Protein AF-A0A7L5Z8V5-F1 (afdb_monomer_lite)

Structure (mmCIF, N/CA/C/O backbone):
data_AF-A0A7L5Z8V5-F1
#
_entry.id   AF-A0A7L5Z8V5-F1
#
loop_
_atom_site.group_PDB
_atom_site.id
_atom_site.type_symbol
_atom_site.label_atom_id
_atom_site.label_alt_id
_atom_site.label_comp_id
_atom_site.label_asym_id
_atom_site.label_entity_id
_atom_site.label_seq_id
_atom_site.pdbx_PDB_ins_code
_atom_site.Cartn_x
_atom_site.Cartn_y
_atom_site.Cartn_z
_atom_site.occupancy
_atom_site.B_iso_or_equiv
_atom_site.auth_seq_id
_atom_site.auth_comp_id
_atom_site.auth_asym_id
_atom_site.auth_atom_id
_atom_site.pdbx_PDB_model_num
ATOM 1 N N . MET A 1 1 ? 8.434 44.657 -24.287 1.00 36.69 1 MET A N 1
ATOM 2 C CA . MET A 1 1 ? 9.370 43.762 -24.992 1.00 36.69 1 MET A CA 1
ATOM 3 C C . MET A 1 1 ? 10.756 44.235 -24.600 1.00 36.69 1 MET A C 1
ATOM 5 O O . MET A 1 1 ? 11.120 45.335 -24.983 1.00 36.69 1 MET A O 1
ATOM 9 N N . VAL A 1 2 ? 11.411 43.529 -23.678 1.00 39.41 2 VAL A N 1
ATOM 10 C CA . VAL A 1 2 ? 12.734 43.902 -23.157 1.00 39.41 2 VAL A CA 1
ATOM 11 C C . VAL A 1 2 ? 13.725 42.978 -23.845 1.00 39.41 2 VAL A C 1
ATOM 13 O O . VAL A 1 2 ? 13.748 41.787 -23.549 1.00 39.41 2 VAL A O 1
ATOM 16 N N . GLU A 1 3 ? 14.465 43.505 -24.814 1.00 48.38 3 GLU A N 1
ATOM 17 C CA . GLU A 1 3 ? 15.632 42.818 -25.361 1.00 48.38 3 GLU A CA 1
ATOM 18 C C . GLU A 1 3 ? 16.759 42.950 -24.335 1.00 48.38 3 GLU A C 1
ATOM 20 O O . GLU A 1 3 ? 17.160 44.050 -23.959 1.00 48.38 3 GLU A O 1
ATOM 25 N N . LEU A 1 4 ? 17.200 41.814 -23.800 1.00 54.66 4 LEU A N 1
ATOM 26 C CA . LEU A 1 4 ? 18.342 41.749 -22.901 1.00 54.66 4 LEU A CA 1
ATOM 27 C C . LEU A 1 4 ? 19.605 41.796 -23.765 1.00 54.66 4 LEU A C 1
ATOM 29 O O . LEU A 1 4 ? 19.998 40.783 -24.341 1.00 54.66 4 LEU A O 1
ATOM 33 N N . GLU A 1 5 ? 20.228 42.969 -23.875 1.00 57.81 5 GLU A N 1
ATOM 34 C CA . GLU A 1 5 ? 21.556 43.094 -24.476 1.00 57.81 5 GLU A CA 1
ATOM 35 C C . GLU A 1 5 ? 22.577 42.405 -23.565 1.00 57.81 5 GLU A C 1
ATOM 37 O O . GLU A 1 5 ? 22.941 42.896 -22.493 1.00 57.81 5 GLU A O 1
ATOM 42 N N . ALA A 1 6 ? 23.015 41.213 -23.966 1.00 63.84 6 ALA A N 1
ATOM 43 C CA . ALA A 1 6 ? 24.080 40.513 -23.274 1.00 63.84 6 ALA A CA 1
ATOM 44 C C . ALA A 1 6 ? 25.412 41.232 -23.543 1.00 63.84 6 ALA A C 1
ATOM 46 O O . ALA A 1 6 ? 25.864 41.316 -24.683 1.00 63.84 6 ALA A O 1
ATOM 47 N N . GLY A 1 7 ? 26.030 41.772 -22.489 1.00 71.56 7 GLY A N 1
ATOM 48 C CA . GLY A 1 7 ? 27.277 42.529 -22.594 1.00 71.56 7 GLY A CA 1
ATOM 49 C C . GLY A 1 7 ? 28.459 41.708 -23.127 1.00 71.56 7 GLY A C 1
ATOM 50 O O . GLY A 1 7 ? 28.471 40.479 -23.082 1.00 71.56 7 GLY A O 1
ATOM 51 N N . GLU A 1 8 ? 29.501 42.400 -23.582 1.00 72.06 8 GLU A N 1
ATOM 52 C CA . GLU A 1 8 ? 30.684 41.830 -24.252 1.00 72.06 8 GLU A CA 1
ATOM 53 C C . GLU A 1 8 ? 31.382 40.707 -23.453 1.00 72.06 8 GLU A C 1
ATOM 55 O O . GLU A 1 8 ? 31.858 39.722 -24.019 1.00 72.06 8 GLU A O 1
ATOM 60 N N . ALA A 1 9 ? 31.356 40.789 -22.118 1.00 71.75 9 ALA A N 1
ATOM 61 C CA . ALA A 1 9 ? 31.878 39.748 -21.232 1.00 71.75 9 ALA A CA 1
ATOM 62 C C . ALA A 1 9 ? 31.099 38.419 -21.327 1.00 71.75 9 ALA A C 1
ATOM 64 O O . ALA A 1 9 ? 31.699 37.345 -21.259 1.00 71.75 9 ALA A O 1
ATOM 65 N N . PHE A 1 10 ? 29.779 38.477 -21.525 1.00 76.50 10 PHE A N 1
ATOM 66 C CA . PHE A 1 10 ? 28.943 37.293 -21.732 1.00 76.50 10 PHE A CA 1
ATOM 67 C C . PHE A 1 10 ? 29.224 36.656 -23.095 1.00 76.50 10 PHE A C 1
ATOM 69 O O . PHE A 1 10 ? 29.394 35.442 -23.180 1.00 76.50 10 PHE A O 1
ATOM 76 N N . ALA A 1 11 ? 29.349 37.472 -24.148 1.00 75.31 11 ALA A N 1
ATOM 77 C CA . ALA A 1 11 ? 29.674 36.993 -25.491 1.00 75.31 11 ALA A CA 1
ATOM 78 C C . ALA A 1 11 ? 31.052 36.309 -25.540 1.00 75.31 11 ALA A C 1
ATOM 80 O O . ALA A 1 11 ? 31.193 35.238 -26.132 1.00 75.31 11 ALA A O 1
ATOM 81 N N . SER A 1 12 ? 32.048 36.876 -24.851 1.00 75.69 12 SER A N 1
ATOM 82 C CA . SER A 1 12 ? 33.384 36.282 -24.712 1.00 75.69 12 SER A CA 1
ATOM 83 C C . SER A 1 12 ? 33.351 34.942 -23.961 1.00 75.69 12 SER A C 1
ATOM 85 O O . SER A 1 12 ? 33.947 33.958 -24.407 1.00 75.69 12 SER A O 1
ATOM 87 N N . GLY A 1 13 ? 32.583 34.860 -22.867 1.00 74.88 13 GLY A N 1
ATOM 88 C CA . GLY A 1 13 ? 32.379 33.612 -22.126 1.00 74.88 13 GLY A CA 1
ATOM 89 C C . GLY A 1 13 ? 31.683 32.527 -22.954 1.00 74.88 13 GLY A C 1
ATOM 90 O O . GLY A 1 13 ? 32.106 31.370 -22.941 1.00 74.88 13 GLY A O 1
ATOM 91 N N . LEU A 1 14 ? 30.662 32.900 -23.730 1.00 77.56 14 LEU A N 1
ATOM 92 C CA . LEU A 1 14 ? 29.953 31.987 -24.628 1.00 77.56 14 LEU A CA 1
ATOM 93 C C . LEU A 1 14 ? 30.873 31.474 -25.748 1.00 77.56 14 LEU A C 1
ATOM 95 O O . LEU A 1 14 ? 30.903 30.276 -26.016 1.00 77.56 14 LEU A O 1
ATOM 99 N N . ALA A 1 15 ? 31.668 32.356 -26.361 1.00 77.19 15 ALA A N 1
ATOM 100 C CA . ALA A 1 15 ? 32.628 31.990 -27.403 1.00 77.19 15 ALA A CA 1
ATOM 101 C C . ALA A 1 15 ? 33.719 31.041 -26.879 1.00 77.19 15 ALA A C 1
ATOM 103 O O . ALA A 1 15 ? 34.104 30.099 -27.572 1.00 77.19 15 ALA A O 1
ATOM 104 N N . PHE A 1 16 ? 34.174 31.236 -25.637 1.00 79.31 16 PHE A N 1
ATOM 105 C CA . PHE A 1 16 ? 35.098 30.315 -24.978 1.00 79.31 16 PHE A CA 1
ATOM 106 C C . PHE A 1 16 ? 34.476 28.927 -24.762 1.00 79.31 16 PHE A C 1
ATOM 108 O O . PHE A 1 16 ? 35.121 27.921 -25.053 1.00 79.31 16 PHE A O 1
ATOM 115 N N . LEU A 1 17 ? 33.224 28.863 -24.293 1.00 74.06 17 LEU A N 1
ATOM 116 C CA . LEU A 1 17 ? 32.513 27.596 -24.085 1.00 74.06 17 LEU A CA 1
ATOM 117 C C . LEU A 1 17 ? 32.262 26.859 -25.404 1.00 74.06 17 LEU A C 1
ATOM 119 O O . LEU A 1 17 ? 32.522 25.662 -25.486 1.00 74.06 17 LEU A O 1
ATOM 123 N N . ILE A 1 18 ? 31.840 27.574 -26.449 1.00 78.31 18 ILE A N 1
ATOM 124 C CA . ILE A 1 18 ? 31.642 27.007 -27.789 1.00 78.31 18 ILE A CA 1
ATOM 125 C C . ILE A 1 18 ? 32.975 26.513 -28.369 1.00 78.31 18 ILE A C 1
ATOM 127 O O . ILE A 1 18 ? 33.026 25.422 -28.924 1.00 78.31 18 ILE A O 1
ATOM 131 N N . GLY A 1 19 ? 34.073 27.254 -28.182 1.00 77.56 19 GLY A N 1
ATOM 132 C CA . GLY A 1 19 ? 35.410 26.841 -28.631 1.00 77.56 19 GLY A CA 1
ATOM 133 C C . GLY A 1 19 ? 36.007 25.652 -27.864 1.00 77.56 19 GLY A C 1
ATOM 134 O O . GLY A 1 19 ? 36.994 25.068 -28.313 1.00 77.56 19 GLY A O 1
ATOM 135 N N . LYS A 1 20 ? 35.437 25.296 -26.707 1.00 76.00 20 LYS A N 1
ATOM 136 C CA . LYS A 1 20 ? 35.811 24.121 -25.901 1.00 76.00 20 LYS A CA 1
ATOM 137 C C . LYS A 1 20 ? 34.846 22.948 -26.062 1.00 76.00 20 LYS A C 1
ATOM 139 O O . LYS A 1 20 ? 35.174 21.850 -25.617 1.00 76.00 20 LYS A O 1
ATOM 144 N N . ALA A 1 21 ? 33.685 23.171 -26.667 1.00 75.38 21 ALA A N 1
ATOM 145 C CA . ALA A 1 21 ? 32.712 22.129 -26.932 1.00 75.38 21 ALA A CA 1
ATOM 146 C C . ALA A 1 21 ? 33.096 21.372 -28.207 1.00 75.38 21 ALA A C 1
ATOM 148 O O . ALA A 1 21 ? 33.371 21.974 -29.244 1.00 75.38 21 ALA A O 1
ATOM 149 N N . THR A 1 22 ? 33.078 20.044 -28.144 1.00 73.81 22 THR A N 1
ATOM 150 C CA . THR A 1 22 ? 33.101 19.214 -29.349 1.00 73.81 22 THR A CA 1
ATOM 151 C C . THR A 1 22 ? 31.666 19.137 -29.868 1.00 73.81 22 THR A C 1
ATOM 153 O O . THR A 1 22 ? 30.817 18.594 -29.156 1.00 73.81 22 THR A O 1
ATOM 156 N N . PRO A 1 23 ? 31.348 19.700 -31.047 1.00 67.00 23 PRO A N 1
ATOM 157 C CA . PRO A 1 23 ? 30.016 19.572 -31.615 1.00 67.00 23 PRO A CA 1
ATOM 158 C C . PRO A 1 23 ? 29.763 18.099 -31.939 1.00 67.00 23 PRO A C 1
ATOM 160 O O . PRO A 1 23 ? 30.573 17.467 -32.612 1.00 67.00 23 PRO A O 1
ATOM 163 N N . VAL A 1 24 ? 28.651 17.573 -31.437 1.00 70.94 24 VAL A N 1
ATOM 164 C CA . VAL A 1 24 ? 28.168 16.222 -31.732 1.00 70.94 24 VAL A CA 1
ATOM 165 C C . VAL A 1 24 ? 26.902 16.352 -32.565 1.00 70.94 24 VAL A C 1
ATOM 167 O O . VAL A 1 24 ? 26.040 17.187 -32.279 1.00 70.94 24 VAL A O 1
ATOM 170 N N . THR A 1 25 ? 26.810 15.557 -33.619 1.00 78.62 25 THR A N 1
ATOM 171 C CA . THR A 1 25 ? 25.618 15.455 -34.464 1.00 78.62 25 THR A CA 1
ATOM 172 C C . THR A 1 25 ? 24.501 14.706 -33.734 1.00 78.62 25 THR A C 1
ATOM 174 O O . THR A 1 25 ? 24.745 13.976 -32.771 1.00 78.62 25 THR A O 1
ATOM 177 N N . ILE A 1 26 ? 23.253 14.890 -34.173 1.00 68.25 26 ILE A N 1
ATOM 178 C CA . ILE A 1 26 ? 22.095 14.183 -33.597 1.00 68.25 26 ILE A CA 1
ATOM 179 C C . ILE A 1 26 ? 22.252 12.672 -33.812 1.00 68.25 26 ILE A C 1
ATOM 181 O O . ILE A 1 26 ? 21.897 11.877 -32.946 1.00 68.25 26 ILE A O 1
ATOM 185 N N . GLU A 1 27 ? 22.840 12.284 -34.939 1.00 72.69 27 GLU A N 1
ATOM 186 C CA . GLU A 1 27 ? 23.155 10.907 -35.293 1.00 72.69 27 GLU A CA 1
ATOM 187 C C . GLU A 1 27 ? 24.232 10.314 -34.369 1.00 72.69 27 GLU A C 1
ATOM 189 O O . GLU A 1 27 ? 24.080 9.189 -33.903 1.00 72.69 27 GLU A O 1
ATOM 194 N N . GLU A 1 28 ? 25.280 11.070 -34.030 1.00 71.25 28 GLU A N 1
ATOM 195 C CA . GLU A 1 28 ? 26.300 10.645 -33.056 1.00 71.25 28 GLU A CA 1
ATOM 196 C C . GLU A 1 28 ? 25.745 10.562 -31.628 1.00 71.25 28 GLU A C 1
ATOM 198 O O . GLU A 1 28 ? 26.123 9.667 -30.876 1.00 71.25 28 GLU A O 1
ATOM 203 N N . LEU A 1 29 ? 24.810 11.443 -31.263 1.00 63.47 29 LEU A N 1
ATOM 204 C CA . LEU A 1 29 ? 24.075 11.380 -29.995 1.00 63.47 29 LEU A CA 1
ATOM 205 C C . LEU A 1 29 ? 23.142 10.165 -29.910 1.00 63.47 29 LEU A C 1
ATOM 207 O O . LEU A 1 29 ? 22.949 9.630 -28.824 1.00 63.47 29 LEU A O 1
ATOM 211 N N . ALA A 1 30 ? 22.574 9.730 -31.036 1.00 63.78 30 ALA A N 1
ATOM 212 C CA . ALA A 1 30 ? 21.720 8.546 -31.104 1.00 63.78 30 ALA A CA 1
ATOM 213 C C . ALA A 1 30 ? 22.514 7.226 -31.080 1.00 63.78 30 ALA A C 1
ATOM 215 O O . ALA A 1 30 ? 21.961 6.191 -30.714 1.00 63.78 30 ALA A O 1
ATOM 216 N N . VAL A 1 31 ? 23.788 7.259 -31.490 1.00 63.44 31 VAL A N 1
ATOM 217 C CA . VAL A 1 31 ? 24.708 6.105 -31.494 1.00 63.44 31 VAL A CA 1
ATOM 218 C C . VAL A 1 31 ? 25.536 6.021 -30.210 1.00 63.44 31 VAL A C 1
ATOM 220 O O . VAL A 1 31 ? 26.038 4.950 -29.875 1.00 63.44 31 VAL A O 1
ATOM 223 N N . ALA A 1 32 ? 25.686 7.126 -29.478 1.00 52.78 32 ALA A N 1
ATOM 224 C CA . ALA A 1 32 ? 26.302 7.107 -28.163 1.00 52.78 32 ALA A CA 1
ATOM 225 C C . ALA A 1 32 ? 25.473 6.219 -27.225 1.00 52.78 32 ALA A C 1
ATOM 227 O O . ALA A 1 32 ? 24.326 6.542 -26.911 1.00 52.78 32 ALA A O 1
ATOM 228 N N . ASP A 1 33 ? 26.066 5.112 -26.767 1.00 52.19 33 ASP A N 1
ATOM 229 C CA . ASP A 1 33 ? 25.487 4.326 -25.683 1.00 52.19 33 ASP A CA 1
ATOM 230 C C . ASP A 1 33 ? 25.212 5.280 -24.513 1.00 52.19 33 ASP A C 1
ATOM 232 O O . ASP A 1 33 ? 26.118 6.036 -24.122 1.00 52.19 33 ASP A O 1
ATOM 236 N N . PRO A 1 34 ? 23.986 5.295 -23.955 1.00 56.62 34 PRO A N 1
ATOM 237 C CA . PRO A 1 34 ? 23.736 6.069 -22.756 1.00 56.62 34 PRO A CA 1
ATOM 238 C C . PRO A 1 34 ? 24.792 5.665 -21.722 1.00 56.62 34 PRO A C 1
ATOM 240 O O . PRO A 1 34 ? 25.141 4.481 -21.635 1.00 56.62 34 PRO A O 1
ATOM 243 N N . PRO A 1 35 ? 25.352 6.629 -20.965 1.00 51.88 35 PRO A N 1
ATOM 244 C CA . PRO A 1 35 ? 26.347 6.315 -19.951 1.00 51.88 35 PRO A CA 1
ATOM 245 C C . PRO A 1 35 ? 25.789 5.179 -19.105 1.00 51.88 35 PRO A C 1
ATOM 247 O O . PRO A 1 35 ? 24.643 5.300 -18.675 1.00 51.88 35 PRO A O 1
ATOM 250 N N . SER A 1 36 ? 26.569 4.094 -18.955 1.00 52.47 36 SER A N 1
ATOM 251 C CA . SER A 1 36 ? 26.250 2.890 -18.173 1.00 52.47 36 SER A CA 1
ATOM 252 C C . SER A 1 36 ? 25.343 3.274 -17.011 1.00 52.47 36 SER A C 1
ATOM 254 O O . SER A 1 36 ? 25.809 3.765 -15.980 1.00 52.47 36 SER A O 1
ATOM 256 N N . THR A 1 37 ? 24.039 3.150 -17.233 1.00 60.25 37 THR A N 1
ATOM 257 C CA . THR A 1 37 ? 23.056 3.672 -16.300 1.00 60.25 37 THR A CA 1
ATOM 258 C C . THR A 1 37 ? 23.083 2.680 -15.163 1.00 60.25 37 THR A C 1
ATOM 260 O O . THR A 1 37 ? 22.883 1.485 -15.386 1.00 60.25 37 THR A O 1
ATOM 263 N N . SER A 1 38 ? 23.452 3.137 -13.966 1.00 79.12 38 SER A N 1
ATOM 264 C CA . SER A 1 38 ? 23.466 2.256 -12.803 1.00 79.12 38 SER A CA 1
ATOM 265 C C . SER A 1 38 ? 22.103 1.571 -12.708 1.00 79.12 38 SER A C 1
ATOM 267 O O . SER A 1 38 ? 21.081 2.194 -13.000 1.00 79.12 38 SER A O 1
ATOM 269 N N . ALA A 1 39 ? 22.051 0.312 -12.275 1.00 81.88 39 ALA A N 1
ATOM 270 C CA . ALA A 1 39 ? 20.782 -0.388 -12.071 1.00 81.88 39 ALA A CA 1
ATOM 271 C C . ALA A 1 39 ? 19.787 0.437 -11.226 1.00 81.88 39 ALA A C 1
ATOM 273 O O . ALA A 1 39 ? 18.580 0.417 -11.464 1.00 81.88 39 ALA A O 1
ATOM 274 N N . ALA A 1 40 ? 20.304 1.221 -10.274 1.00 83.25 40 ALA A N 1
ATOM 275 C CA . ALA A 1 40 ? 19.517 2.158 -9.478 1.00 83.25 40 ALA A CA 1
ATOM 276 C C . ALA A 1 40 ? 18.911 3.301 -10.315 1.00 83.25 40 ALA A C 1
ATOM 278 O O . ALA A 1 40 ? 17.738 3.632 -10.143 1.00 83.25 40 ALA A O 1
ATOM 279 N N . ASP A 1 41 ? 19.677 3.869 -11.246 1.00 86.81 41 ASP A N 1
ATOM 280 C CA . ASP A 1 41 ? 19.222 4.949 -12.125 1.00 86.81 41 ASP A CA 1
ATOM 281 C C . ASP A 1 41 ? 18.165 4.440 -13.117 1.00 86.81 41 ASP A C 1
ATOM 283 O O . ASP A 1 41 ? 17.171 5.121 -13.366 1.00 86.81 41 ASP A O 1
ATOM 287 N N . ALA A 1 42 ? 18.314 3.208 -13.620 1.00 87.81 42 ALA A N 1
ATOM 288 C CA . ALA A 1 42 ? 17.326 2.573 -14.495 1.00 87.81 42 ALA A CA 1
ATOM 289 C C . ALA A 1 42 ? 15.980 2.332 -13.778 1.00 87.81 42 ALA A C 1
ATOM 291 O O . ALA A 1 42 ? 14.903 2.527 -14.358 1.00 87.81 42 ALA A O 1
ATOM 292 N N . MET A 1 43 ? 16.018 1.947 -12.496 1.00 89.75 43 MET A N 1
ATOM 293 C CA . MET A 1 43 ? 14.812 1.816 -11.668 1.00 89.75 43 MET A CA 1
ATOM 294 C C . MET A 1 43 ? 14.152 3.164 -11.400 1.00 89.75 43 MET A C 1
ATOM 296 O O . MET A 1 43 ? 12.925 3.260 -11.478 1.00 89.75 43 MET A O 1
ATOM 300 N N . GLU A 1 44 ? 14.939 4.201 -11.110 1.00 90.44 44 GLU A N 1
ATOM 301 C CA . GLU A 1 44 ? 14.391 5.540 -10.904 1.00 90.44 44 GLU A CA 1
ATOM 302 C C . GLU A 1 44 ? 13.785 6.086 -12.201 1.00 90.44 44 GLU A C 1
ATOM 304 O O . GLU A 1 44 ? 12.717 6.693 -12.166 1.00 90.44 44 GLU A O 1
ATOM 309 N N . GLU A 1 45 ? 14.375 5.798 -13.361 1.00 91.31 45 GLU A N 1
ATOM 310 C CA . GLU A 1 45 ? 13.786 6.164 -14.650 1.00 91.31 45 GLU A CA 1
ATOM 311 C C . GLU A 1 45 ? 12.443 5.460 -14.888 1.00 91.31 45 GLU A C 1
ATOM 313 O O . GLU A 1 45 ? 11.451 6.095 -15.249 1.00 91.31 45 GLU A O 1
ATOM 318 N N . SER A 1 46 ? 12.353 4.165 -14.569 1.00 92.25 46 SER A N 1
ATOM 319 C CA . SER A 1 46 ? 11.070 3.449 -14.617 1.00 92.25 46 SER A CA 1
ATOM 320 C C . SER A 1 46 ? 10.042 4.019 -13.654 1.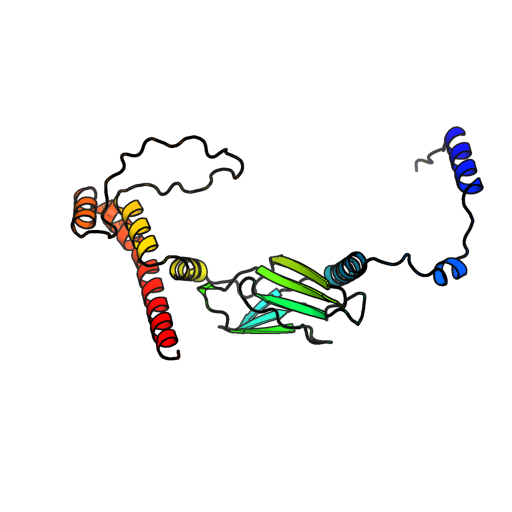00 92.25 46 SER A C 1
ATOM 322 O O . SER A 1 46 ? 8.863 4.102 -13.996 1.00 92.25 46 SER A O 1
ATOM 324 N N . ARG A 1 47 ? 10.474 4.456 -12.469 1.00 93.00 47 ARG A N 1
ATOM 325 C CA . ARG A 1 47 ? 9.601 5.148 -11.527 1.00 93.00 47 ARG A CA 1
ATOM 326 C C . ARG A 1 47 ? 9.127 6.484 -12.084 1.00 93.00 47 ARG A C 1
ATOM 328 O O . ARG A 1 47 ? 7.947 6.773 -11.939 1.00 93.00 47 ARG A O 1
ATOM 335 N N . LYS A 1 48 ? 9.976 7.286 -12.729 1.00 93.19 48 LYS A N 1
ATOM 336 C CA . LYS A 1 48 ? 9.553 8.555 -13.349 1.00 93.19 48 LYS A CA 1
ATOM 337 C C . LYS A 1 48 ? 8.494 8.330 -14.425 1.00 93.19 48 LYS A C 1
ATOM 339 O O . LYS A 1 48 ? 7.459 8.993 -14.389 1.00 93.19 48 LYS A O 1
ATOM 344 N N . VAL A 1 49 ? 8.725 7.373 -15.329 1.00 93.31 49 VAL A N 1
ATOM 345 C CA . VAL A 1 49 ? 7.760 7.003 -16.380 1.00 93.31 49 VAL A CA 1
ATOM 346 C C . VAL A 1 49 ? 6.436 6.554 -15.763 1.00 93.31 49 VAL A C 1
ATOM 348 O O . VAL A 1 49 ? 5.377 7.035 -16.166 1.00 93.31 49 VAL A O 1
ATOM 351 N N . LEU A 1 50 ? 6.495 5.713 -14.728 1.00 93.25 50 LEU A N 1
ATOM 352 C CA . LEU A 1 50 ? 5.315 5.295 -13.980 1.00 93.25 50 LEU A CA 1
ATOM 353 C C . LEU A 1 50 ? 4.588 6.508 -13.383 1.00 93.25 50 LEU A C 1
ATOM 355 O O . LEU A 1 50 ? 3.410 6.721 -13.659 1.00 93.25 50 LEU A O 1
ATOM 359 N N . MET A 1 51 ? 5.297 7.340 -12.614 1.00 92.62 51 MET A N 1
ATOM 360 C CA . MET A 1 51 ? 4.745 8.507 -11.916 1.00 92.62 51 MET A CA 1
ATOM 361 C C . MET A 1 51 ? 4.085 9.527 -12.851 1.00 92.62 51 MET A C 1
ATOM 363 O O . MET A 1 51 ? 3.196 10.247 -12.403 1.00 92.62 51 MET A O 1
ATOM 367 N N . ALA A 1 52 ? 4.448 9.569 -14.137 1.00 91.56 52 ALA A N 1
ATOM 368 C CA . ALA A 1 52 ? 3.817 10.458 -15.112 1.00 91.56 52 ALA A CA 1
ATOM 369 C C . ALA A 1 52 ? 2.319 10.164 -15.335 1.00 91.56 52 ALA A C 1
ATOM 371 O O . ALA A 1 52 ? 1.558 11.073 -15.663 1.00 91.56 52 ALA A O 1
ATOM 372 N N . SER A 1 53 ? 1.888 8.912 -15.147 1.00 86.06 53 SER A N 1
ATOM 373 C CA . SER A 1 53 ? 0.486 8.484 -15.312 1.00 86.06 53 SER A CA 1
ATOM 374 C C . SER A 1 53 ? -0.113 7.842 -14.056 1.00 86.06 53 SER A C 1
ATOM 376 O O . SER A 1 53 ? -1.294 7.499 -14.023 1.00 86.06 53 SER A O 1
ATOM 378 N N . TRP A 1 54 ? 0.684 7.696 -12.999 1.00 91.62 54 TRP A N 1
ATOM 379 C CA . TRP A 1 54 ? 0.311 6.957 -11.803 1.00 91.62 54 TRP A CA 1
ATOM 380 C C . TRP A 1 54 ? -0.534 7.787 -10.838 1.00 91.62 54 TRP A C 1
ATOM 382 O O . TRP A 1 54 ? -0.024 8.557 -10.021 1.00 91.62 54 TRP A O 1
ATOM 392 N N . ASN A 1 55 ? -1.846 7.568 -10.882 1.00 90.38 55 ASN A N 1
ATOM 393 C CA . ASN A 1 55 ? -2.788 8.109 -9.906 1.00 90.38 55 ASN A CA 1
ATOM 394 C C . ASN A 1 55 ? -3.782 7.029 -9.443 1.00 90.38 55 ASN A C 1
ATOM 396 O O . ASN A 1 55 ? -4.963 7.081 -9.796 1.00 90.38 55 ASN A O 1
ATOM 400 N N . PRO A 1 56 ? -3.310 6.015 -8.696 1.00 92.69 56 PRO A N 1
ATOM 401 C CA . PRO A 1 56 ? -4.139 4.881 -8.335 1.00 92.69 56 PRO A CA 1
ATOM 402 C C . PRO A 1 56 ? -5.226 5.246 -7.318 1.00 92.69 56 PRO A C 1
ATOM 404 O O . PRO A 1 56 ? -4.997 5.988 -6.359 1.00 92.69 56 PRO A O 1
ATOM 407 N N . VAL A 1 57 ? -6.397 4.640 -7.494 1.00 93.62 57 VAL A N 1
ATOM 408 C CA . VAL A 1 57 ? -7.528 4.693 -6.564 1.00 93.62 57 VAL A CA 1
ATOM 409 C C . VAL A 1 57 ? -7.724 3.311 -5.958 1.00 93.62 57 VAL A C 1
ATOM 411 O O . VAL A 1 57 ? -7.852 2.315 -6.672 1.00 93.62 57 VAL A O 1
ATOM 414 N N . LEU A 1 58 ? -7.781 3.239 -4.631 1.00 92.75 58 LEU A N 1
ATOM 415 C CA . LEU A 1 58 ? -8.125 2.006 -3.935 1.00 92.75 58 LEU A CA 1
ATOM 416 C C . LEU A 1 58 ? -9.645 1.826 -3.982 1.00 92.75 58 LEU A C 1
ATOM 418 O O . LEU A 1 58 ? -10.394 2.540 -3.316 1.00 92.75 58 LEU A O 1
ATOM 422 N N . ARG A 1 59 ? -10.098 0.879 -4.798 1.00 92.88 59 ARG A N 1
ATOM 423 C CA . ARG A 1 59 ? -11.507 0.540 -4.979 1.00 92.88 59 ARG A CA 1
ATOM 424 C C . ARG A 1 59 ? -11.919 -0.521 -3.975 1.00 92.88 59 ARG A C 1
ATOM 426 O O . ARG A 1 59 ? -11.272 -1.566 -3.871 1.00 92.88 59 ARG A O 1
ATOM 433 N N . ARG A 1 60 ? -13.031 -0.273 -3.288 1.00 88.69 60 ARG A N 1
ATOM 434 C CA . ARG A 1 60 ? -13.638 -1.226 -2.356 1.00 88.69 60 ARG A CA 1
ATOM 435 C C . ARG A 1 60 ? -15.009 -1.670 -2.856 1.00 88.69 60 ARG A C 1
ATOM 437 O O . ARG A 1 60 ? -15.853 -0.851 -3.204 1.00 88.69 60 ARG A O 1
ATOM 444 N N . VAL A 1 61 ? -15.248 -2.977 -2.859 1.00 85.88 61 VAL A N 1
ATOM 445 C CA . VAL A 1 61 ? -16.566 -3.571 -3.117 1.00 85.88 61 VAL A CA 1
ATOM 446 C C . VAL A 1 61 ? -16.867 -4.535 -1.972 1.00 85.88 61 VAL A C 1
ATOM 448 O O . VAL A 1 61 ? -16.441 -5.691 -1.983 1.00 85.88 61 VAL A O 1
ATOM 451 N N . GLY A 1 62 ? -17.556 -4.028 -0.945 1.00 80.12 62 GLY A N 1
ATOM 452 C CA . GLY A 1 62 ? -17.753 -4.742 0.320 1.00 80.12 62 GLY A CA 1
ATOM 453 C C . GLY A 1 62 ? -16.420 -4.981 1.035 1.00 80.12 62 GLY A C 1
ATOM 454 O O . GLY A 1 62 ? -15.716 -4.028 1.362 1.00 80.12 62 GLY A O 1
ATOM 455 N N . GLU A 1 63 ? -16.065 -6.254 1.218 1.00 77.19 63 GLU A N 1
ATOM 456 C CA . GLU A 1 63 ? -14.807 -6.691 1.847 1.00 77.19 63 GLU A CA 1
ATOM 457 C C . GLU A 1 63 ? -13.644 -6.851 0.856 1.00 77.19 63 GLU A C 1
ATOM 459 O O . GLU A 1 63 ? -12.513 -7.118 1.265 1.00 77.19 63 GLU A O 1
ATOM 464 N N . ARG A 1 64 ? -13.901 -6.737 -0.455 1.00 88.06 64 ARG A N 1
ATOM 465 C CA . ARG A 1 64 ? -12.877 -6.910 -1.492 1.00 88.06 64 ARG A CA 1
ATOM 466 C C . ARG A 1 64 ? -12.262 -5.580 -1.896 1.00 88.06 64 ARG A C 1
ATOM 468 O O . ARG A 1 64 ? -12.975 -4.610 -2.155 1.00 88.06 64 ARG A O 1
ATOM 475 N N . PHE A 1 65 ? -10.942 -5.580 -2.014 1.00 91.31 65 PHE A N 1
ATOM 476 C CA . PHE A 1 65 ? -10.137 -4.432 -2.395 1.00 91.31 65 PHE A CA 1
ATOM 477 C C . PHE A 1 65 ? -9.431 -4.684 -3.723 1.00 91.31 65 PHE A C 1
ATOM 479 O O . PHE A 1 65 ? -8.972 -5.790 -4.010 1.00 91.31 65 PHE A O 1
ATOM 486 N N . SER A 1 66 ? -9.329 -3.633 -4.527 1.00 93.69 66 SER A N 1
ATOM 487 C CA . SER A 1 66 ? -8.548 -3.620 -5.762 1.00 93.69 66 SER A CA 1
ATOM 488 C C . SER A 1 66 ? -7.903 -2.250 -5.951 1.00 93.69 66 SER A C 1
ATOM 490 O O . SER A 1 66 ? -8.460 -1.235 -5.533 1.00 93.69 66 SER A O 1
ATOM 492 N N . ILE A 1 67 ? -6.720 -2.210 -6.551 1.00 94.12 67 ILE A N 1
ATOM 493 C CA . ILE A 1 67 ? -6.042 -0.967 -6.923 1.00 94.12 67 ILE A CA 1
ATOM 494 C C . ILE A 1 67 ? -6.364 -0.704 -8.386 1.00 94.12 67 ILE A C 1
ATOM 496 O O . ILE A 1 67 ? -6.051 -1.525 -9.242 1.00 94.12 67 ILE A O 1
ATOM 500 N N . ASP A 1 68 ? -6.985 0.432 -8.670 1.00 94.50 68 ASP A N 1
ATOM 501 C CA . ASP A 1 68 ? -7.285 0.884 -10.023 1.00 94.50 68 ASP A CA 1
ATOM 502 C C . ASP A 1 68 ? -6.299 1.988 -10.406 1.00 94.50 68 ASP A C 1
ATOM 504 O O . ASP A 1 68 ? -6.342 3.070 -9.823 1.00 94.50 68 ASP A O 1
ATOM 508 N N . ALA A 1 69 ? -5.391 1.714 -11.342 1.00 92.50 69 ALA A N 1
ATOM 509 C CA . ALA A 1 69 ? -4.393 2.682 -11.791 1.00 92.5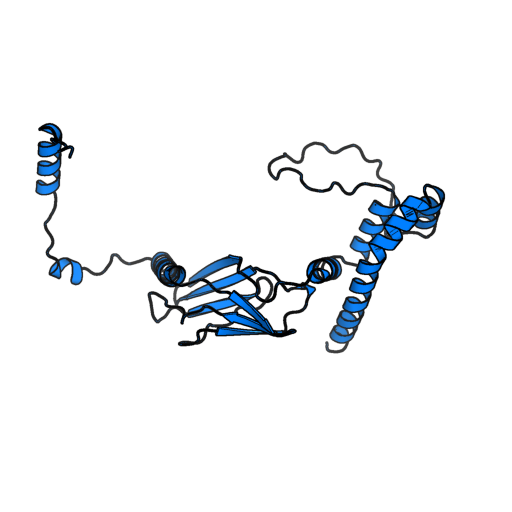0 69 ALA A CA 1
ATOM 510 C C . ALA A 1 69 ? -4.956 3.705 -12.799 1.00 92.50 69 ALA A C 1
ATOM 512 O O . ALA A 1 69 ? -4.255 4.648 -13.159 1.00 92.50 69 ALA A O 1
ATOM 513 N N . GLY A 1 70 ? -6.198 3.537 -13.274 1.00 90.81 70 GLY A N 1
ATOM 514 C CA . GLY A 1 70 ? -6.837 4.382 -14.291 1.00 90.81 70 GLY A CA 1
ATOM 515 C C . GLY A 1 70 ? -6.317 4.162 -15.719 1.00 90.81 70 GLY A C 1
ATOM 516 O O . GLY A 1 70 ? -7.091 4.235 -16.672 1.00 90.81 70 GLY A O 1
ATOM 517 N N . ALA A 1 71 ? -5.034 3.833 -15.869 1.00 90.75 71 ALA A N 1
ATOM 518 C CA . ALA A 1 71 ? -4.396 3.397 -17.106 1.00 90.75 71 ALA A CA 1
ATOM 519 C C . ALA A 1 71 ? -3.456 2.213 -16.834 1.00 90.75 71 ALA A C 1
ATOM 521 O O . ALA A 1 71 ? -3.112 1.934 -15.685 1.00 90.75 71 ALA A O 1
ATOM 522 N N . VAL A 1 72 ? -3.044 1.508 -17.891 1.00 92.38 72 VAL A N 1
ATOM 523 C CA . VAL A 1 72 ? -2.041 0.441 -17.773 1.00 92.38 72 VAL A CA 1
ATOM 524 C C . VAL A 1 72 ? -0.723 1.070 -17.306 1.00 92.38 72 VAL A C 1
ATOM 526 O O . VAL A 1 72 ? -0.235 1.984 -17.975 1.00 92.38 72 VAL A O 1
ATOM 529 N N . PRO A 1 73 ? -0.141 0.621 -16.179 1.00 92.56 73 PRO A N 1
ATOM 530 C CA . PRO A 1 73 ? 1.119 1.163 -15.691 1.00 92.56 73 PRO A CA 1
ATOM 531 C C . PRO A 1 73 ? 2.254 0.899 -16.679 1.00 92.56 73 PRO A C 1
ATOM 533 O O . PRO A 1 73 ? 2.484 -0.241 -17.078 1.00 92.56 73 PRO A O 1
ATOM 536 N N . LEU A 1 74 ? 2.977 1.955 -17.048 1.00 91.88 74 LEU A N 1
ATOM 537 C CA . LEU A 1 74 ? 4.125 1.870 -17.944 1.00 91.88 74 LEU A CA 1
ATOM 538 C C . LEU A 1 74 ? 5.424 1.998 -17.151 1.00 91.88 74 LEU A C 1
ATOM 540 O O . LEU A 1 74 ? 5.535 2.813 -16.235 1.00 91.88 74 LEU A O 1
ATOM 544 N N . LEU A 1 75 ? 6.412 1.194 -17.530 1.00 91.88 75 LEU A N 1
ATOM 545 C CA . LEU A 1 75 ? 7.777 1.242 -17.014 1.00 91.88 75 LEU A CA 1
ATOM 546 C C . LEU A 1 75 ? 8.721 1.551 -18.177 1.00 91.88 75 LEU A C 1
ATOM 548 O O . LEU A 1 75 ? 8.394 1.285 -19.331 1.00 91.88 75 LEU A O 1
ATOM 552 N N . ALA A 1 76 ? 9.887 2.123 -17.875 1.00 89.62 76 ALA A N 1
ATOM 553 C CA . ALA A 1 76 ? 10.857 2.496 -18.905 1.00 89.62 76 ALA A CA 1
ATOM 554 C C . ALA A 1 76 ? 11.494 1.268 -19.578 1.00 89.62 76 ALA A C 1
ATOM 556 O O . ALA A 1 76 ? 11.872 1.340 -20.744 1.00 89.62 76 ALA A O 1
ATOM 557 N N . TYR A 1 77 ? 11.578 0.147 -18.852 1.00 89.88 77 TYR A N 1
ATOM 558 C CA . TYR A 1 77 ? 12.239 -1.074 -19.302 1.00 89.88 77 TYR A CA 1
ATOM 559 C C . TYR A 1 77 ? 11.324 -2.304 -19.161 1.00 89.88 77 TYR A C 1
ATOM 561 O O . TYR A 1 77 ? 10.638 -2.428 -18.140 1.00 89.88 77 TYR A O 1
ATOM 569 N N . PRO A 1 78 ? 11.300 -3.219 -20.150 1.00 86.56 78 PRO A N 1
ATOM 570 C CA . PRO A 1 78 ? 10.408 -4.383 -20.167 1.00 86.56 78 PRO A CA 1
ATOM 571 C C . PRO A 1 78 ? 10.767 -5.471 -19.143 1.00 86.56 78 PRO A C 1
ATOM 573 O O . PRO A 1 78 ? 9.902 -6.252 -18.753 1.00 86.56 78 PRO A O 1
ATOM 576 N N . GLU A 1 79 ? 12.020 -5.543 -18.695 1.00 89.38 79 GLU A N 1
ATOM 577 C CA . GLU A 1 79 ? 12.478 -6.466 -17.650 1.00 89.38 79 GLU A CA 1
ATOM 578 C C . GLU A 1 79 ? 12.032 -6.055 -16.241 1.00 89.38 79 GLU A C 1
ATOM 580 O O . GLU A 1 79 ? 12.122 -6.848 -15.299 1.00 89.38 79 GLU A O 1
ATOM 585 N N . HIS A 1 80 ? 11.563 -4.818 -16.078 1.00 92.50 80 HIS A N 1
ATOM 586 C CA . HIS A 1 80 ? 11.060 -4.341 -14.804 1.00 92.50 80 HIS A CA 1
ATOM 587 C C . HIS A 1 80 ? 9.623 -4.798 -14.575 1.00 92.50 80 HIS A C 1
ATOM 589 O O . HIS A 1 80 ? 8.761 -4.704 -15.444 1.00 92.50 80 HIS A O 1
ATOM 595 N N . VAL A 1 81 ? 9.352 -5.245 -13.350 1.00 93.81 81 VAL A N 1
ATOM 596 C CA . VAL A 1 81 ? 8.028 -5.706 -12.932 1.00 93.81 81 VAL A CA 1
ATOM 597 C C . VAL A 1 81 ? 7.525 -4.830 -11.797 1.00 93.81 81 VAL A C 1
ATOM 599 O O . VAL A 1 81 ? 8.147 -4.734 -10.731 1.00 93.81 81 VAL A O 1
ATOM 602 N N . LEU A 1 82 ? 6.370 -4.204 -12.015 1.00 94.50 82 LEU A N 1
ATOM 603 C CA . LEU A 1 82 ? 5.654 -3.487 -10.972 1.00 94.50 82 LEU A CA 1
ATOM 604 C C . LEU A 1 82 ? 4.959 -4.492 -10.056 1.00 94.50 82 LEU A C 1
ATOM 606 O O . LEU A 1 82 ? 4.277 -5.405 -10.501 1.00 94.50 82 LEU A O 1
ATOM 610 N N . HIS A 1 83 ? 5.100 -4.282 -8.762 1.00 95.19 83 HIS A N 1
ATOM 611 C CA . HIS A 1 83 ? 4.362 -4.964 -7.722 1.00 95.19 83 HIS A CA 1
ATOM 612 C C . HIS A 1 83 ? 3.628 -3.919 -6.894 1.00 95.19 83 HIS A C 1
ATOM 614 O O . HIS A 1 83 ? 4.194 -2.868 -6.579 1.00 95.19 83 HIS A O 1
ATOM 620 N N . ALA A 1 84 ? 2.396 -4.213 -6.501 1.00 93.69 84 ALA A N 1
ATOM 621 C CA . ALA A 1 84 ? 1.643 -3.363 -5.594 1.00 93.69 84 ALA A CA 1
ATOM 622 C C . ALA A 1 84 ? 0.848 -4.203 -4.595 1.00 93.69 84 ALA A C 1
ATOM 624 O O . ALA A 1 84 ? 0.541 -5.370 -4.830 1.00 93.69 84 ALA A O 1
ATOM 625 N N . GLY A 1 85 ? 0.548 -3.608 -3.449 1.00 90.50 85 GLY A N 1
ATOM 626 C CA . GLY A 1 85 ? -0.178 -4.275 -2.381 1.00 90.50 85 GLY A CA 1
ATOM 627 C C . GLY A 1 85 ? -0.669 -3.293 -1.323 1.00 90.50 85 GLY A C 1
ATOM 628 O O . GLY A 1 85 ? -0.300 -2.112 -1.343 1.00 90.50 85 GLY A O 1
ATOM 629 N N . PRO A 1 86 ? -1.505 -3.759 -0.385 1.00 86.38 86 PRO A N 1
ATOM 630 C CA . PRO A 1 86 ? -1.895 -2.955 0.763 1.00 86.38 86 PRO A CA 1
ATOM 631 C C . PRO A 1 86 ? -0.687 -2.722 1.678 1.00 86.38 86 PRO A C 1
ATOM 633 O O . PRO A 1 86 ? 0.214 -3.553 1.736 1.00 86.38 86 PRO A O 1
ATOM 636 N N . ALA A 1 87 ? -0.681 -1.620 2.433 1.00 84.56 87 ALA A N 1
ATOM 637 C CA . ALA A 1 87 ? 0.457 -1.239 3.281 1.00 84.56 87 ALA A CA 1
ATOM 638 C C . ALA A 1 87 ? 0.926 -2.306 4.292 1.00 84.56 87 ALA A C 1
ATOM 640 O O . ALA A 1 87 ? 2.080 -2.283 4.703 1.00 84.56 87 ALA A O 1
ATOM 641 N N . ASN A 1 88 ? 0.035 -3.212 4.707 1.00 74.69 88 ASN A N 1
ATOM 642 C CA . ASN A 1 88 ? 0.306 -4.245 5.711 1.00 74.69 88 ASN A CA 1
ATOM 643 C C . ASN A 1 88 ? 0.146 -5.670 5.157 1.00 74.69 88 ASN A C 1
ATOM 645 O O . ASN A 1 88 ? -0.114 -6.596 5.925 1.00 74.69 88 ASN A O 1
ATOM 649 N N . GLY A 1 89 ? 0.215 -5.854 3.838 1.00 77.12 89 GLY A N 1
ATOM 650 C CA . GLY A 1 89 ? 0.012 -7.164 3.222 1.00 77.12 89 GLY A CA 1
ATOM 651 C C . GLY A 1 89 ? 0.992 -7.465 2.102 1.00 77.12 89 GLY A C 1
ATOM 652 O O . GLY A 1 89 ? 2.011 -6.794 1.925 1.00 77.12 89 GLY A O 1
ATOM 653 N N . ASP A 1 90 ? 0.670 -8.517 1.360 1.00 84.50 90 ASP A N 1
ATOM 654 C CA . ASP A 1 90 ? 1.562 -9.054 0.346 1.00 84.50 90 ASP A CA 1
ATOM 655 C C . ASP A 1 90 ? 1.629 -8.158 -0.895 1.00 84.50 90 ASP A C 1
ATOM 657 O O . ASP A 1 90 ? 0.659 -7.511 -1.298 1.00 84.50 90 ASP A O 1
ATOM 661 N N . LEU A 1 91 ? 2.809 -8.140 -1.516 1.00 89.75 91 LEU A N 1
ATOM 662 C CA . LEU A 1 91 ? 3.020 -7.522 -2.820 1.00 89.75 91 LEU A CA 1
ATOM 663 C C . LEU A 1 91 ? 2.609 -8.497 -3.908 1.00 89.75 91 LEU A C 1
ATOM 665 O O . LEU A 1 91 ? 3.218 -9.557 -4.054 1.00 89.75 91 LEU A O 1
ATOM 669 N N . LEU A 1 92 ? 1.631 -8.098 -4.708 1.00 93.00 92 LEU A N 1
ATOM 670 C CA . LEU A 1 92 ? 1.209 -8.853 -5.874 1.00 93.00 92 LEU A CA 1
ATOM 671 C C . LEU A 1 92 ? 1.853 -8.247 -7.117 1.00 93.00 92 LEU A C 1
ATOM 673 O O . LEU A 1 92 ? 1.932 -7.024 -7.258 1.00 93.00 92 LEU A O 1
ATOM 677 N N . ALA A 1 93 ? 2.331 -9.109 -8.010 1.00 93.75 93 ALA A N 1
ATOM 678 C CA . ALA A 1 93 ? 2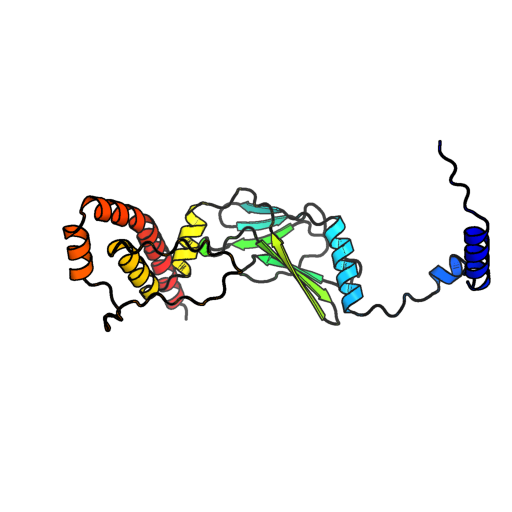.843 -8.681 -9.302 1.00 93.75 93 ALA A CA 1
ATOM 679 C C . ALA A 1 93 ? 1.701 -8.089 -10.134 1.00 93.75 93 ALA A C 1
ATOM 681 O O . ALA A 1 93 ? 0.652 -8.717 -10.327 1.00 93.75 93 ALA A O 1
ATOM 682 N N . TRP A 1 94 ? 1.918 -6.875 -10.628 1.00 94.00 94 TRP A N 1
ATOM 683 C CA . TRP A 1 94 ? 1.000 -6.215 -11.533 1.00 94.00 94 TRP A CA 1
ATOM 684 C C . TRP A 1 94 ? 1.029 -6.940 -12.875 1.00 94.00 94 TRP A C 1
ATOM 686 O O . TRP A 1 94 ? 2.094 -7.133 -13.460 1.00 94.00 94 TRP A O 1
ATOM 696 N N . GLN A 1 95 ? -0.135 -7.376 -13.347 1.00 89.62 95 GLN A N 1
ATOM 697 C CA . GLN A 1 95 ? -0.221 -8.120 -14.599 1.00 89.62 95 GLN A CA 1
ATOM 698 C C . GLN A 1 95 ? 0.045 -7.187 -15.783 1.00 89.62 95 GLN A C 1
ATOM 700 O O . GLN A 1 95 ? -0.464 -6.063 -15.815 1.00 89.62 95 GLN A O 1
ATOM 705 N N . THR A 1 96 ? 0.822 -7.655 -16.759 1.00 80.62 96 THR A N 1
ATOM 706 C CA . THR A 1 96 ? 1.043 -6.938 -18.020 1.00 80.62 96 THR A CA 1
ATOM 707 C C . THR A 1 96 ? -0.316 -6.656 -18.672 1.00 80.62 96 THR A C 1
ATOM 709 O O . THR A 1 96 ? -1.174 -7.533 -18.707 1.00 80.62 96 THR A O 1
ATOM 712 N N . ASP A 1 97 ? -0.542 -5.415 -19.107 1.00 86.75 97 ASP A N 1
ATOM 713 C CA . ASP A 1 97 ? -1.794 -4.924 -19.716 1.00 86.75 97 ASP A CA 1
ATOM 714 C C . ASP A 1 97 ? -3.016 -4.789 -18.789 1.00 86.75 97 ASP A C 1
ATOM 716 O O . ASP A 1 97 ? -4.103 -4.410 -19.236 1.00 86.75 97 ASP A O 1
ATOM 720 N N . ALA A 1 98 ? -2.865 -5.019 -17.483 1.00 90.75 98 ALA A N 1
ATOM 721 C CA . ALA A 1 98 ? -3.945 -4.776 -16.535 1.00 90.75 98 ALA A CA 1
ATOM 722 C C . ALA A 1 98 ? -3.970 -3.316 -16.057 1.00 90.75 98 ALA A C 1
ATOM 724 O O . ALA A 1 98 ? -2.960 -2.748 -15.649 1.00 90.75 98 ALA A O 1
ATOM 725 N N . VAL A 1 99 ? -5.163 -2.722 -16.027 1.00 93.06 99 VAL A N 1
ATOM 726 C CA . VAL A 1 99 ? -5.412 -1.408 -15.397 1.00 93.06 99 VAL A CA 1
ATOM 727 C C . VAL A 1 99 ? -5.710 -1.552 -13.899 1.00 93.06 99 VAL A C 1
ATOM 729 O O . VAL A 1 99 ? -5.587 -0.599 -13.130 1.00 93.06 99 VAL A O 1
ATOM 732 N N . ARG A 1 100 ? -6.100 -2.756 -13.469 1.00 93.56 100 ARG A N 1
ATOM 733 C CA . ARG A 1 100 ? -6.524 -3.049 -12.102 1.00 93.56 100 ARG A CA 1
ATOM 734 C C . ARG A 1 100 ? -5.779 -4.249 -11.537 1.00 93.56 100 ARG A C 1
ATOM 736 O O . ARG A 1 100 ? -5.592 -5.244 -12.232 1.00 93.56 100 ARG A O 1
ATOM 743 N N . LEU A 1 101 ? -5.429 -4.157 -10.261 1.00 94.00 101 LEU A N 1
ATOM 744 C CA . LEU A 1 101 ? -4.857 -5.241 -9.475 1.00 94.00 101 LEU A CA 1
ATOM 745 C C . LEU A 1 101 ? -5.808 -5.614 -8.338 1.00 94.00 101 LEU A C 1
ATOM 747 O O . LEU A 1 101 ? -6.103 -4.787 -7.474 1.00 94.00 101 LEU A O 1
ATOM 751 N N . ASP A 1 102 ? -6.270 -6.859 -8.317 1.00 93.06 102 ASP A N 1
ATOM 752 C CA . ASP A 1 102 ? -7.123 -7.365 -7.244 1.00 93.06 102 ASP A CA 1
ATOM 753 C C . ASP A 1 102 ? -6.285 -7.752 -6.020 1.00 93.06 102 ASP A C 1
ATOM 755 O O . ASP A 1 102 ? -5.374 -8.571 -6.113 1.00 93.06 102 ASP A O 1
ATOM 759 N N . LEU A 1 103 ? -6.610 -7.175 -4.859 1.00 89.12 103 LEU A N 1
ATOM 760 C CA . LEU A 1 103 ? -5.933 -7.449 -3.583 1.00 89.12 103 LEU A CA 1
ATOM 761 C C . LEU A 1 103 ? -6.654 -8.517 -2.747 1.00 89.12 103 LEU A C 1
ATOM 763 O O . LEU A 1 103 ? -6.138 -8.969 -1.728 1.00 89.12 103 LEU A O 1
ATOM 767 N N . GLY A 1 104 ? -7.867 -8.903 -3.149 1.00 88.88 104 GLY A N 1
ATOM 768 C CA . GLY A 1 104 ? -8.703 -9.826 -2.390 1.00 88.88 104 GLY A CA 1
ATOM 769 C C . GLY A 1 104 ? -9.337 -9.166 -1.165 1.00 88.88 104 GLY A C 1
ATOM 770 O O . GLY A 1 104 ? -9.710 -7.994 -1.200 1.00 88.88 104 GLY A O 1
ATOM 771 N N . THR A 1 105 ? -9.532 -9.940 -0.099 1.00 87.25 105 THR A N 1
ATOM 772 C CA . THR A 1 105 ? -10.196 -9.481 1.128 1.00 87.25 105 THR A CA 1
ATOM 773 C C . THR A 1 105 ? -9.195 -8.973 2.155 1.00 87.25 105 THR A C 1
ATOM 775 O O . THR A 1 105 ? -8.266 -9.701 2.507 1.00 87.25 105 THR A O 1
ATOM 778 N N . ILE A 1 106 ? -9.414 -7.765 2.680 1.00 83.94 106 ILE A N 1
ATOM 779 C CA . ILE A 1 106 ? -8.533 -7.149 3.681 1.00 83.94 106 ILE A CA 1
ATOM 780 C C . ILE A 1 106 ? -9.299 -6.989 5.001 1.00 83.94 106 ILE A C 1
ATOM 782 O O . ILE A 1 106 ? -10.306 -6.276 5.020 1.00 83.94 106 ILE A O 1
ATOM 786 N N . PRO A 1 107 ? -8.824 -7.593 6.111 1.00 80.88 107 PRO A N 1
ATOM 787 C CA . PRO A 1 107 ? -9.451 -7.438 7.421 1.00 80.88 107 PRO A CA 1
ATOM 788 C C . PRO A 1 107 ? -9.573 -5.970 7.821 1.00 80.88 107 PRO A C 1
ATOM 790 O O . PRO A 1 107 ? -8.630 -5.206 7.619 1.00 80.88 107 PRO A O 1
ATOM 793 N N . LEU A 1 108 ? -10.689 -5.599 8.454 1.00 79.62 108 LEU A N 1
ATOM 794 C CA . LEU A 1 108 ? -10.995 -4.221 8.856 1.00 79.62 108 LEU A CA 1
ATOM 795 C C . LEU A 1 108 ? -9.841 -3.528 9.607 1.00 79.62 108 LEU A C 1
ATOM 797 O O . LEU A 1 108 ? -9.533 -2.376 9.329 1.00 79.62 108 LEU A O 1
ATOM 801 N N . SER A 1 109 ? -9.143 -4.250 10.487 1.00 74.75 109 SER A N 1
ATOM 802 C CA . SER A 1 109 ? -8.000 -3.739 11.258 1.00 74.75 109 SER A CA 1
ATOM 803 C C . SER A 1 109 ? -6.745 -3.426 10.431 1.00 74.75 109 SER A C 1
ATOM 805 O O . SER A 1 109 ? -5.860 -2.716 10.903 1.00 74.75 109 SER A O 1
ATOM 807 N N . LEU A 1 110 ? -6.645 -3.965 9.213 1.00 77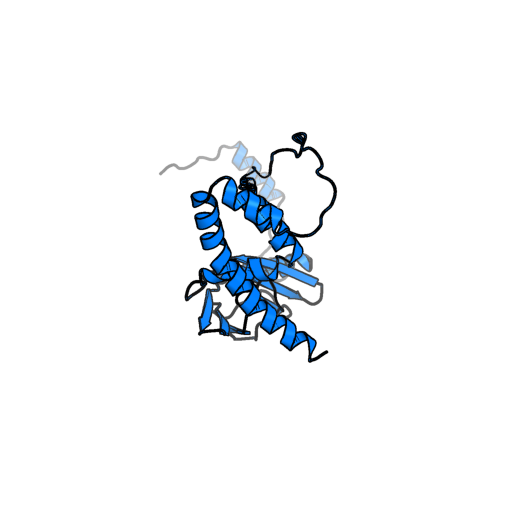.69 110 LEU A N 1
ATOM 808 C CA . LEU A 1 110 ? -5.508 -3.792 8.304 1.00 77.69 110 LEU A CA 1
ATOM 809 C C . LEU A 1 110 ? -5.829 -2.880 7.117 1.00 77.69 110 LEU A C 1
ATOM 811 O O . LEU A 1 110 ? -4.926 -2.540 6.348 1.00 77.69 110 LEU A O 1
ATOM 815 N N . GLN A 1 111 ? -7.093 -2.484 6.954 1.00 83.88 111 GLN A N 1
ATOM 816 C CA . GLN A 1 111 ? -7.490 -1.549 5.911 1.00 83.88 111 GLN A CA 1
ATOM 817 C C . GLN A 1 111 ? -6.785 -0.209 6.144 1.00 83.88 111 GLN A C 1
ATOM 819 O O . GLN A 1 111 ? -6.734 0.301 7.258 1.00 83.88 111 GLN A O 1
ATOM 824 N N . SER A 1 112 ? -6.220 0.383 5.095 1.00 85.81 112 SER A N 1
ATOM 825 C CA . SER A 1 112 ? -5.577 1.694 5.180 1.00 85.81 112 SER A CA 1
ATOM 826 C C . SER A 1 112 ? -5.661 2.414 3.839 1.00 85.81 112 SER A C 1
ATOM 828 O O . SER A 1 112 ? -5.865 1.792 2.800 1.00 85.81 112 SER A O 1
ATOM 830 N N . ALA A 1 113 ? -5.494 3.736 3.859 1.00 86.88 113 ALA A N 1
ATOM 831 C CA . ALA A 1 113 ? -5.417 4.547 2.643 1.00 86.88 113 ALA A CA 1
ATOM 832 C C . ALA A 1 113 ? -4.001 4.568 2.036 1.00 86.88 113 ALA A C 1
ATOM 834 O O . ALA A 1 113 ? -3.680 5.457 1.247 1.00 86.88 113 ALA A O 1
ATOM 835 N N . PHE A 1 114 ? -3.138 3.635 2.441 1.00 87.94 114 PHE A N 1
ATOM 836 C CA . PHE A 1 114 ? -1.774 3.514 1.953 1.00 87.94 114 PHE A CA 1
ATOM 837 C C . PHE A 1 114 ? -1.615 2.222 1.160 1.00 87.94 114 PHE A C 1
ATOM 839 O O . PHE A 1 114 ? -2.067 1.149 1.571 1.00 87.94 114 PHE A O 1
ATOM 846 N N . ILE A 1 115 ? -0.931 2.340 0.031 1.00 90.19 115 ILE A N 1
ATOM 847 C CA . ILE A 1 115 ? -0.457 1.208 -0.752 1.00 90.19 115 ILE A CA 1
ATOM 848 C C . ILE A 1 115 ? 1.062 1.218 -0.754 1.00 90.19 115 ILE A C 1
ATOM 850 O O . ILE A 1 115 ? 1.695 2.278 -0.761 1.00 90.19 115 ILE A O 1
ATOM 854 N N . GLN A 1 116 ? 1.637 0.029 -0.799 1.00 91.19 116 GLN A N 1
ATOM 855 C CA . GLN A 1 116 ? 3.044 -0.146 -1.107 1.00 91.19 116 GLN A CA 1
ATOM 856 C C . GLN A 1 116 ? 3.188 -0.507 -2.576 1.00 91.19 116 GLN A C 1
ATOM 858 O O . GLN A 1 116 ? 2.437 -1.331 -3.102 1.00 91.19 116 GLN A O 1
ATOM 863 N N . ALA A 1 117 ? 4.171 0.104 -3.221 1.00 92.25 117 ALA A N 1
ATOM 864 C CA . ALA A 1 117 ? 4.546 -0.193 -4.588 1.00 92.25 117 ALA A CA 1
ATOM 865 C C . ALA A 1 117 ? 6.038 -0.513 -4.644 1.00 92.25 117 ALA A C 1
ATOM 867 O O . ALA A 1 117 ? 6.856 0.035 -3.895 1.00 92.25 117 ALA A O 1
ATOM 868 N N . ARG A 1 118 ? 6.385 -1.455 -5.513 1.00 94.25 118 ARG A N 1
ATOM 869 C CA . ARG A 1 118 ? 7.750 -1.917 -5.715 1.00 94.25 118 ARG A CA 1
ATOM 870 C C . ARG A 1 118 ? 7.985 -2.164 -7.192 1.00 94.25 118 ARG A C 1
ATOM 872 O O . ARG A 1 118 ? 7.228 -2.891 -7.815 1.00 94.25 118 ARG A O 1
ATOM 879 N N . ILE A 1 119 ? 9.070 -1.630 -7.726 1.00 93.69 119 ILE A N 1
ATOM 880 C CA . ILE A 1 119 ? 9.588 -2.017 -9.036 1.00 93.69 119 ILE A CA 1
ATOM 881 C C . ILE A 1 119 ? 10.749 -2.971 -8.777 1.00 93.69 119 ILE A C 1
ATOM 883 O O . ILE A 1 119 ? 11.646 -2.655 -7.995 1.00 93.69 119 ILE A O 1
ATOM 887 N N . SER A 1 120 ? 10.715 -4.156 -9.373 1.00 93.00 120 SER A N 1
ATOM 888 C CA . SER A 1 120 ? 11.821 -5.116 -9.322 1.00 93.00 120 SER A CA 1
ATOM 889 C C . SER A 1 120 ? 12.427 -5.295 -10.703 1.00 93.00 120 SER A C 1
ATOM 891 O O . SER A 1 120 ? 11.681 -5.443 -11.668 1.00 93.00 120 SER A O 1
ATOM 893 N N . GLY A 1 121 ? 13.753 -5.336 -10.766 1.00 89.50 121 GLY A N 1
ATOM 894 C CA . GLY A 1 121 ? 14.525 -5.695 -11.951 1.00 89.50 121 GLY A CA 1
ATOM 895 C C . GLY A 1 121 ? 15.554 -6.784 -11.627 1.00 89.50 121 GLY A C 1
ATOM 896 O O . GLY A 1 121 ? 15.617 -7.240 -10.481 1.00 89.50 121 GLY A O 1
ATOM 897 N N . PRO A 1 122 ? 16.370 -7.203 -12.607 1.00 80.50 122 PRO A N 1
ATOM 898 C CA . PRO A 1 122 ? 17.401 -8.227 -12.411 1.00 80.50 122 PRO A CA 1
ATOM 899 C C . PRO A 1 122 ? 18.431 -7.841 -11.337 1.00 80.50 122 PRO A C 1
ATOM 901 O O . PRO A 1 122 ? 18.858 -8.688 -10.556 1.00 80.50 122 PRO A O 1
ATOM 904 N N . ASP A 1 123 ? 18.755 -6.552 -11.241 1.00 82.31 123 ASP A N 1
ATOM 905 C CA . ASP A 1 123 ? 19.852 -6.042 -10.413 1.00 82.31 123 ASP A CA 1
ATOM 906 C C . ASP A 1 123 ? 19.387 -5.388 -9.096 1.00 82.31 123 ASP A C 1
ATOM 908 O O . ASP A 1 123 ? 20.173 -4.748 -8.395 1.00 82.31 123 ASP A O 1
ATOM 912 N N . GLY A 1 124 ? 18.106 -5.530 -8.728 1.00 84.75 124 GLY A N 1
ATOM 913 C CA . GLY A 1 124 ? 17.591 -5.016 -7.454 1.00 84.75 124 GLY A CA 1
ATOM 914 C C . GLY A 1 124 ? 16.103 -4.666 -7.444 1.00 84.75 124 GLY A C 1
ATOM 915 O O . GLY A 1 124 ? 15.308 -5.130 -8.263 1.00 84.75 124 GLY A O 1
ATOM 916 N N . ALA A 1 125 ? 15.702 -3.842 -6.475 1.00 89.75 125 ALA A N 1
ATOM 917 C CA . ALA A 1 125 ? 14.339 -3.338 -6.402 1.00 89.75 125 ALA A CA 1
ATOM 918 C C . ALA A 1 125 ? 14.239 -1.975 -5.716 1.00 89.75 125 ALA A C 1
ATOM 920 O O . ALA A 1 125 ? 14.921 -1.706 -4.727 1.00 89.75 125 ALA A O 1
ATOM 921 N N . LEU A 1 126 ? 13.288 -1.174 -6.186 1.00 89.31 126 LEU A N 1
ATOM 922 C CA . LEU A 1 126 ? 12.912 0.115 -5.625 1.00 89.31 126 LEU A CA 1
ATOM 923 C C . LEU A 1 126 ? 11.529 0.001 -4.987 1.00 89.31 126 LEU A C 1
ATOM 925 O O . LEU A 1 126 ? 10.595 -0.466 -5.633 1.00 89.31 126 LEU A O 1
ATOM 929 N N . ARG A 1 127 ? 11.383 0.421 -3.725 1.00 91.50 127 ARG A N 1
ATOM 930 C CA . ARG A 1 127 ? 10.118 0.348 -2.974 1.00 91.50 127 ARG A CA 1
ATOM 931 C C . ARG A 1 127 ? 9.731 1.706 -2.409 1.00 91.50 127 ARG A C 1
ATOM 933 O O . ARG A 1 127 ? 10.594 2.435 -1.922 1.00 91.50 127 ARG A O 1
ATOM 940 N N . TRP A 1 128 ? 8.441 2.008 -2.406 1.00 90.44 128 TRP A N 1
ATOM 941 C CA . TRP A 1 128 ? 7.900 3.191 -1.745 1.00 90.44 128 TRP A CA 1
ATOM 942 C C . TRP A 1 128 ? 6.485 2.934 -1.224 1.00 90.44 128 TRP A C 1
ATOM 944 O O . TRP A 1 128 ? 5.814 1.980 -1.618 1.00 90.44 128 TRP A O 1
ATOM 954 N N . MET A 1 129 ? 6.046 3.804 -0.319 1.00 90.12 129 MET A N 1
ATOM 955 C CA . MET A 1 129 ? 4.680 3.842 0.194 1.00 90.12 129 MET A CA 1
ATOM 956 C C . MET A 1 129 ? 3.985 5.078 -0.372 1.00 90.12 129 MET A C 1
ATOM 958 O O . MET A 1 129 ? 4.593 6.147 -0.449 1.00 90.12 129 MET A O 1
ATOM 962 N N . GLN A 1 130 ? 2.719 4.949 -0.751 1.00 86.25 130 GLN A N 1
ATOM 963 C CA . GLN A 1 130 ? 1.931 6.045 -1.302 1.00 86.25 130 GLN A CA 1
ATOM 964 C C . GLN A 1 130 ? 0.546 6.085 -0.669 1.00 86.25 130 GLN A C 1
ATOM 966 O O . GLN A 1 130 ? -0.134 5.067 -0.554 1.00 86.25 130 GLN A O 1
ATOM 971 N N . ARG A 1 131 ? 0.114 7.289 -0.288 1.00 88.12 131 ARG A N 1
ATOM 972 C CA . ARG A 1 131 ? -1.274 7.545 0.090 1.00 88.12 131 ARG A CA 1
ATOM 973 C C . ARG A 1 131 ? -2.130 7.644 -1.167 1.00 88.12 131 ARG A C 1
ATOM 975 O O . ARG A 1 131 ? -1.776 8.374 -2.090 1.00 88.12 131 ARG A O 1
ATOM 982 N N . VAL A 1 132 ? -3.260 6.953 -1.169 1.00 89.44 132 VAL A N 1
ATOM 983 C CA . VAL A 1 132 ? -4.205 6.916 -2.287 1.00 89.44 132 VAL A CA 1
ATOM 984 C C . VAL A 1 132 ? -5.595 7.330 -1.840 1.00 89.44 132 VAL A C 1
ATOM 986 O O . VAL A 1 132 ? -5.947 7.246 -0.660 1.00 89.44 132 VAL A O 1
ATOM 989 N N . THR A 1 133 ? -6.396 7.780 -2.797 1.00 90.31 133 THR A N 1
ATOM 990 C CA . THR A 1 133 ? -7.828 7.968 -2.572 1.00 90.31 133 THR A CA 1
ATOM 991 C C . THR A 1 133 ? -8.491 6.602 -2.465 1.00 90.31 133 THR A C 1
ATOM 993 O O . THR A 1 133 ? -8.230 5.721 -3.283 1.00 90.31 133 THR A O 1
ATOM 996 N N . VAL A 1 134 ? -9.347 6.428 -1.458 1.00 88.44 134 VAL A N 1
ATOM 997 C CA . VAL A 1 134 ? -10.133 5.206 -1.266 1.00 88.44 134 VAL A CA 1
ATOM 998 C C . VAL A 1 134 ? -11.583 5.504 -1.615 1.00 88.44 134 VAL A C 1
ATOM 1000 O O . VAL A 1 134 ? -12.149 6.460 -1.083 1.00 88.44 134 VAL A O 1
ATOM 1003 N N . ASP A 1 135 ? -12.166 4.706 -2.506 1.00 88.56 135 ASP A N 1
ATOM 1004 C CA . ASP A 1 135 ? -13.550 4.869 -2.951 1.00 88.56 135 ASP A CA 1
ATOM 1005 C C . ASP A 1 135 ? -14.299 3.522 -2.949 1.00 88.56 135 ASP A C 1
ATOM 1007 O O . ASP A 1 135 ? -13.911 2.610 -3.697 1.00 88.56 135 ASP A O 1
ATOM 1011 N N . PRO A 1 136 ? -15.369 3.371 -2.141 1.00 86.25 136 PRO A N 1
ATOM 1012 C CA . PRO A 1 136 ? -15.878 4.305 -1.123 1.00 86.25 136 PRO A CA 1
ATOM 1013 C C . PRO A 1 136 ? -14.900 4.505 0.053 1.00 86.25 136 PRO A C 1
ATOM 1015 O O . PRO A 1 136 ? -14.049 3.642 0.284 1.00 86.25 136 PRO A O 1
ATOM 1018 N N . PRO A 1 137 ? -15.018 5.609 0.823 1.00 85.19 137 PRO A N 1
ATOM 1019 C CA . PRO A 1 137 ? -14.133 5.887 1.952 1.00 85.19 137 PRO A CA 1
ATOM 1020 C C . PRO A 1 137 ? -14.157 4.771 3.008 1.00 85.19 137 PRO A C 1
ATOM 1022 O O . PRO A 1 137 ? -15.121 4.010 3.131 1.00 85.19 137 PRO A O 1
ATOM 1025 N N . LEU A 1 138 ? -13.059 4.681 3.764 1.00 82.56 138 LEU A N 1
ATOM 1026 C CA . LEU A 1 138 ? -12.898 3.705 4.843 1.00 82.56 138 LEU A CA 1
ATOM 1027 C C . LEU A 1 138 ? -13.843 4.011 6.010 1.00 82.56 138 LEU A C 1
ATOM 1029 O O . LEU A 1 138 ? -14.147 5.169 6.289 1.00 82.56 138 LEU A O 1
ATOM 1033 N N . GLU A 1 139 ? -14.281 2.956 6.689 1.00 78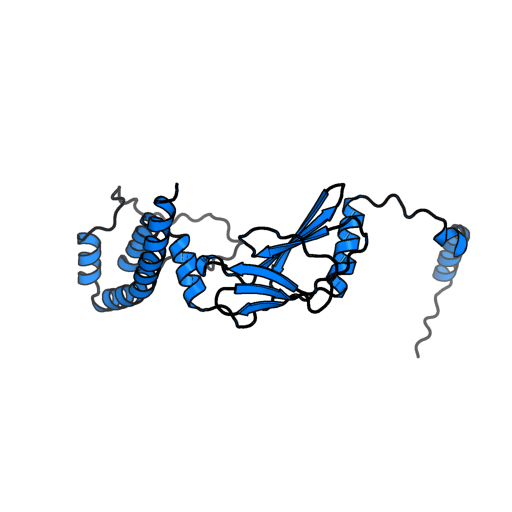.94 139 GLU A N 1
ATOM 1034 C CA . GLU A 1 139 ? -15.236 3.030 7.796 1.00 78.94 139 GLU A CA 1
ATOM 1035 C C . GLU A 1 139 ? -14.575 3.558 9.078 1.00 78.94 139 GLU A C 1
ATOM 1037 O O . GLU A 1 139 ? -13.408 3.273 9.344 1.00 78.94 139 GLU A O 1
ATOM 1042 N N . GLU A 1 140 ? -15.322 4.296 9.906 1.00 72.31 140 GLU A N 1
ATOM 1043 C CA . GLU A 1 140 ? -14.815 4.835 11.182 1.00 72.31 140 GLU A CA 1
ATOM 1044 C C . GLU A 1 140 ? -14.446 3.717 12.172 1.00 72.31 140 GLU A C 1
ATOM 1046 O O . GLU A 1 140 ? -13.512 3.850 12.965 1.00 72.31 140 GLU A O 1
ATOM 1051 N N . GLN A 1 141 ? -15.129 2.571 12.084 1.00 69.44 141 GLN A N 1
ATOM 1052 C CA . GLN A 1 141 ? -14.869 1.392 12.914 1.00 69.44 141 GLN A CA 1
ATOM 1053 C C . GLN A 1 141 ? -13.503 0.751 12.628 1.00 69.44 141 GLN A C 1
ATOM 1055 O O . GLN A 1 141 ? -13.005 -0.003 13.464 1.00 69.44 141 GLN A O 1
ATOM 1060 N N . ARG A 1 142 ? -12.861 1.079 11.497 1.00 78.38 142 ARG A N 1
ATOM 1061 C CA . ARG A 1 142 ? -11.495 0.649 11.163 1.00 78.38 142 ARG A CA 1
ATOM 1062 C C . ARG A 1 142 ? -10.503 0.988 12.260 1.00 78.38 142 ARG A C 1
ATOM 1064 O O . ARG A 1 142 ? -9.704 0.138 12.638 1.00 78.38 142 ARG A O 1
ATOM 1071 N N . ASP A 1 143 ? -10.546 2.216 12.767 1.00 71.25 143 ASP A N 1
ATOM 1072 C CA . ASP A 1 143 ? -9.565 2.676 13.753 1.00 71.25 143 ASP A CA 1
ATOM 1073 C C . ASP A 1 143 ? -9.751 1.961 15.084 1.00 71.25 143 ASP A C 1
ATOM 1075 O O . ASP A 1 143 ? -8.774 1.562 15.715 1.00 71.25 143 ASP A O 1
ATOM 1079 N N . LEU A 1 144 ? -11.003 1.694 15.460 1.00 68.62 144 LEU A N 1
ATOM 1080 C CA . LEU A 1 144 ? -11.320 0.870 16.623 1.00 68.62 144 LEU A CA 1
ATOM 1081 C C . LEU A 1 144 ? -10.828 -0.571 16.439 1.00 68.62 144 LEU A C 1
ATOM 1083 O O . LEU A 1 144 ? -10.193 -1.112 17.341 1.00 68.62 144 LEU A O 1
ATOM 1087 N N . ALA A 1 145 ? -11.054 -1.169 15.268 1.00 68.75 145 ALA A N 1
ATOM 1088 C CA . ALA A 1 145 ? -10.593 -2.515 14.934 1.00 68.75 145 ALA A CA 1
ATOM 1089 C C . ALA A 1 145 ? -9.058 -2.628 14.919 1.00 68.75 145 ALA A C 1
ATOM 1091 O O . ALA A 1 145 ? -8.494 -3.581 15.456 1.00 68.75 145 ALA A O 1
ATOM 1092 N N . ALA A 1 146 ? -8.368 -1.644 14.337 1.00 71.38 146 ALA A N 1
ATOM 1093 C CA . ALA A 1 146 ? -6.909 -1.584 14.281 1.00 71.38 146 ALA A CA 1
ATOM 1094 C C . ALA A 1 146 ? -6.292 -1.409 15.675 1.00 71.38 146 ALA A C 1
ATOM 1096 O O . ALA A 1 146 ? -5.307 -2.075 16.008 1.00 71.38 146 ALA A O 1
ATOM 1097 N N . LEU A 1 147 ? -6.895 -0.553 16.507 1.00 67.12 147 LEU A N 1
ATOM 1098 C CA . LEU A 1 147 ? -6.505 -0.386 17.904 1.00 67.12 147 LEU A CA 1
ATOM 1099 C C . LEU A 1 147 ? -6.744 -1.668 18.703 1.00 67.12 147 LEU A C 1
ATOM 1101 O O . LEU A 1 147 ? -5.851 -2.094 19.429 1.00 67.12 147 LEU A O 1
ATOM 1105 N N . ALA A 1 148 ? -7.898 -2.316 18.540 1.00 68.38 148 ALA A N 1
ATOM 1106 C CA . ALA A 1 148 ? -8.220 -3.575 19.210 1.00 68.38 148 ALA A CA 1
ATOM 1107 C C . ALA A 1 148 ? -7.285 -4.720 18.789 1.00 68.38 148 ALA A C 1
ATOM 1109 O O . ALA A 1 148 ? -6.893 -5.525 19.629 1.00 68.38 148 ALA A O 1
ATOM 1110 N N . SER A 1 149 ? -6.881 -4.787 17.515 1.00 66.75 149 SER A N 1
ATOM 1111 C CA . SER A 1 149 ? -5.953 -5.823 17.049 1.00 66.75 149 SER A CA 1
ATOM 1112 C C . SER A 1 149 ? -4.519 -5.616 17.547 1.00 66.75 149 SER A C 1
ATOM 1114 O O . SER A 1 149 ? -3.780 -6.589 17.672 1.00 66.75 149 SER A O 1
ATOM 1116 N N . HIS A 1 150 ? -4.111 -4.367 17.799 1.00 63.91 150 HIS A N 1
ATOM 1117 C CA . HIS A 1 150 ? -2.762 -4.032 18.274 1.00 63.91 150 HIS A CA 1
ATOM 1118 C C . HIS A 1 150 ? -2.658 -3.943 19.802 1.00 63.91 150 HIS A C 1
ATOM 1120 O O . HIS A 1 150 ? -1.588 -4.199 20.357 1.00 63.91 150 HIS A O 1
ATOM 1126 N N . MET A 1 151 ? -3.746 -3.619 20.505 1.00 66.56 151 MET A N 1
ATOM 1127 C CA . MET A 1 151 ? -3.793 -3.698 21.963 1.00 66.56 151 MET A CA 1
ATOM 1128 C C . MET A 1 151 ? -3.954 -5.153 22.402 1.00 66.56 151 MET A C 1
ATOM 1130 O O . MET A 1 151 ? -5.038 -5.726 22.363 1.00 66.56 151 MET A O 1
ATOM 1134 N N . GLY A 1 152 ? -2.875 -5.751 22.906 1.00 60.69 152 GLY A N 1
ATOM 1135 C CA . GLY A 1 152 ? -2.999 -6.963 23.715 1.00 60.69 152 GLY A CA 1
ATOM 1136 C C . GLY A 1 152 ? -3.849 -6.708 24.971 1.00 60.69 152 GLY A C 1
ATOM 1137 O O . GLY A 1 152 ? -3.918 -5.582 25.463 1.00 60.69 152 GLY A O 1
ATOM 1138 N N . LEU A 1 153 ? -4.441 -7.761 25.549 1.00 60.88 153 LEU A N 1
ATOM 1139 C CA . LEU A 1 153 ? -5.322 -7.679 26.732 1.00 60.88 153 LEU A CA 1
ATOM 1140 C C . LEU A 1 153 ? -4.710 -6.887 27.906 1.00 60.88 153 LEU A C 1
ATOM 1142 O O . LEU A 1 153 ? -5.410 -6.179 28.624 1.00 60.88 153 LEU A O 1
ATOM 1146 N N . ARG A 1 154 ? -3.387 -6.983 28.079 1.00 59.03 154 ARG A N 1
ATOM 1147 C CA . ARG A 1 154 ? -2.633 -6.258 29.110 1.00 59.03 154 ARG A CA 1
ATOM 1148 C C . ARG A 1 154 ? -2.553 -4.753 28.824 1.00 59.03 154 ARG A C 1
ATOM 1150 O O . ARG A 1 154 ? -2.872 -3.964 29.700 1.00 59.03 154 ARG A O 1
ATOM 1157 N N . ALA A 1 155 ? -2.251 -4.369 27.582 1.00 64.25 155 ALA A N 1
ATOM 1158 C CA . ALA A 1 155 ? -2.238 -2.967 27.156 1.00 64.25 155 ALA A CA 1
ATOM 1159 C C . ALA A 1 155 ? -3.636 -2.333 27.240 1.00 64.25 155 ALA A C 1
ATOM 1161 O O . ALA A 1 155 ? -3.769 -1.177 27.633 1.00 64.25 155 ALA A O 1
ATOM 1162 N N . PHE A 1 156 ? -4.683 -3.110 26.948 1.00 66.25 156 PHE A N 1
ATOM 1163 C CA . PHE A 1 156 ? -6.067 -2.681 27.138 1.00 66.25 156 PHE A CA 1
ATOM 1164 C C . PHE A 1 156 ? -6.408 -2.453 28.621 1.00 66.25 156 PHE A C 1
ATOM 1166 O O . PHE A 1 156 ? -7.009 -1.439 28.967 1.00 66.25 156 PHE A O 1
ATOM 1173 N N . HIS A 1 157 ? -5.986 -3.353 29.519 1.00 67.19 157 HIS A N 1
ATOM 1174 C CA . HIS A 1 157 ? -6.157 -3.173 30.966 1.00 67.19 157 HIS A CA 1
ATOM 1175 C C . HIS A 1 157 ? -5.416 -1.942 31.502 1.00 67.19 157 HIS A C 1
ATOM 1177 O O . HIS A 1 157 ? -5.982 -1.194 32.301 1.00 67.19 157 HIS A O 1
ATOM 1183 N N . ASP A 1 158 ? -4.185 -1.709 31.049 1.00 66.94 158 ASP A N 1
ATOM 1184 C CA . ASP A 1 158 ? -3.397 -0.541 31.450 1.00 66.94 158 ASP A CA 1
ATOM 1185 C C . ASP A 1 158 ? -4.022 0.765 30.937 1.00 66.94 158 ASP A C 1
ATOM 1187 O O . ASP A 1 158 ? -4.102 1.753 31.671 1.00 66.94 158 ASP A O 1
ATOM 1191 N N . TRP A 1 159 ? -4.551 0.751 29.712 1.00 68.00 159 TRP A N 1
ATOM 1192 C CA . TRP A 1 159 ? -5.288 1.871 29.130 1.00 68.00 159 TRP A CA 1
ATOM 1193 C C . TRP A 1 159 ? -6.593 2.174 29.886 1.00 68.00 159 TRP A C 1
ATOM 1195 O O . TRP A 1 159 ? -6.849 3.331 30.234 1.00 68.00 159 TRP A O 1
ATOM 1205 N N . MET A 1 160 ? -7.383 1.147 30.227 1.00 68.69 160 MET A N 1
ATOM 1206 C CA . MET A 1 160 ? -8.582 1.302 31.063 1.00 68.69 160 MET A CA 1
ATOM 1207 C C . MET A 1 160 ? -8.247 1.880 32.438 1.00 68.69 160 MET A C 1
ATOM 1209 O O . MET A 1 160 ? -8.950 2.777 32.909 1.00 68.69 160 MET A O 1
ATOM 1213 N N . ARG A 1 161 ? -7.166 1.408 33.074 1.00 69.31 161 ARG A N 1
ATOM 1214 C CA . ARG A 1 161 ? -6.715 1.939 34.364 1.00 69.31 161 ARG A CA 1
ATOM 1215 C C . ARG A 1 161 ? -6.372 3.421 34.258 1.00 69.31 161 ARG A C 1
ATOM 1217 O O . ARG A 1 161 ? -6.861 4.187 35.079 1.00 69.31 161 ARG A O 1
ATOM 1224 N N . ALA A 1 162 ? -5.605 3.836 33.248 1.00 68.25 162 ALA A N 1
ATOM 1225 C CA . ALA A 1 162 ? -5.246 5.245 33.061 1.00 68.25 162 ALA A CA 1
ATOM 1226 C C . ALA A 1 162 ? -6.496 6.142 32.973 1.00 68.25 162 ALA A C 1
ATOM 1228 O O . ALA A 1 162 ? -6.618 7.130 33.699 1.00 68.25 162 ALA A O 1
ATOM 1229 N N . ILE A 1 163 ? -7.483 5.736 32.170 1.00 68.56 163 ILE A N 1
ATOM 1230 C CA . ILE A 1 163 ? -8.740 6.479 32.017 1.00 68.56 163 ILE A CA 1
ATOM 1231 C C . ILE A 1 163 ? -9.563 6.492 33.322 1.00 68.56 163 ILE A C 1
ATOM 1233 O O . ILE A 1 163 ? -10.104 7.536 33.691 1.00 68.56 163 ILE A O 1
ATOM 1237 N N . LEU A 1 164 ? -9.639 5.376 34.056 1.00 67.38 164 LEU A N 1
ATOM 1238 C CA . LEU A 1 164 ? -10.372 5.281 35.331 1.00 67.38 164 LEU A CA 1
ATOM 1239 C C . LEU A 1 164 ? -9.700 6.057 36.474 1.00 67.38 164 LEU A C 1
ATOM 1241 O O . LEU A 1 164 ? -10.383 6.689 37.285 1.00 67.38 164 LEU A O 1
ATOM 1245 N N . SER A 1 165 ? -8.369 6.079 36.514 1.00 65.81 165 SER A N 1
ATOM 1246 C CA . SER A 1 165 ? -7.583 6.894 37.448 1.00 65.81 165 SER A CA 1
ATOM 1247 C C . SER A 1 165 ? -7.719 8.396 37.165 1.00 65.81 165 SER A C 1
ATOM 1249 O O . SER A 1 165 ? -7.374 9.228 38.012 1.00 65.81 165 SER A O 1
ATOM 1251 N N . GLY A 1 166 ? -8.313 8.771 36.026 1.00 56.78 166 GLY A N 1
ATOM 1252 C CA . GLY A 1 166 ? -8.385 10.151 35.554 1.00 56.78 166 GLY A CA 1
ATOM 1253 C C . GLY A 1 166 ? -7.019 10.692 35.149 1.00 56.78 166 GLY A C 1
ATOM 1254 O O . GLY A 1 166 ? -6.862 11.909 35.069 1.00 56.78 166 GLY A O 1
ATOM 1255 N N . ASP A 1 167 ? -6.054 9.802 34.897 1.00 53.75 167 ASP A N 1
ATOM 1256 C CA . ASP A 1 167 ? -4.865 10.176 34.156 1.00 53.75 167 ASP A CA 1
ATOM 1257 C C . ASP A 1 167 ? -5.358 10.496 32.751 1.00 53.75 167 ASP A C 1
ATOM 1259 O O . ASP A 1 167 ? -5.760 9.621 31.979 1.00 53.75 167 ASP A O 1
ATOM 1263 N N . THR A 1 168 ? -5.356 11.782 32.412 1.00 45.28 168 THR A N 1
ATOM 1264 C CA . THR A 1 168 ? -5.309 12.162 31.012 1.00 45.28 168 THR A CA 1
ATOM 1265 C C . THR A 1 168 ? -4.057 11.487 30.476 1.00 45.28 168 THR A C 1
ATOM 1267 O O . THR A 1 168 ? -2.945 11.935 30.768 1.00 45.28 168 THR A O 1
ATOM 1270 N N . LEU A 1 169 ? -4.222 10.379 29.742 1.00 45.81 169 LEU A N 1
ATOM 1271 C CA . LEU A 1 169 ? -3.209 9.937 28.793 1.00 45.81 169 LEU A CA 1
ATOM 1272 C C . LEU A 1 169 ? -2.708 11.219 28.139 1.00 45.81 169 LEU A C 1
ATOM 1274 O O . LEU A 1 169 ? -3.563 11.993 27.687 1.00 45.81 169 LEU A O 1
ATOM 1278 N N . PRO A 1 170 ? -1.398 11.522 28.181 1.00 40.94 170 PRO A N 1
ATOM 1279 C CA . PRO A 1 170 ? -0.909 12.681 27.469 1.00 40.94 170 PRO A CA 1
ATOM 1280 C C . PRO A 1 170 ? -1.411 12.474 26.049 1.00 40.94 170 PRO A C 1
ATOM 1282 O O . PRO A 1 170 ? -1.072 11.482 25.403 1.00 40.94 170 PRO A O 1
ATOM 1285 N N . VAL A 1 171 ? -2.340 13.331 25.629 1.00 39.12 171 VAL A N 1
ATOM 1286 C CA . VAL A 1 171 ? -2.772 13.401 24.246 1.00 39.12 171 VAL A CA 1
ATOM 1287 C C . VAL A 1 171 ? -1.487 13.791 23.549 1.00 39.12 171 VAL A C 1
ATOM 1289 O O . VAL A 1 171 ? -1.056 14.936 23.647 1.00 39.12 171 VAL A O 1
ATOM 1292 N N . GLY A 1 172 ? -0.791 12.780 23.032 1.00 37.97 172 GLY A N 1
ATOM 1293 C CA . GLY A 1 172 ? 0.547 12.863 22.477 1.00 37.97 172 GLY A CA 1
ATOM 1294 C C . GLY A 1 172 ? 0.500 13.627 21.169 1.00 37.97 172 GLY A C 1
ATOM 1295 O O . GLY A 1 172 ? 0.655 13.051 20.104 1.00 37.97 172 GLY A O 1
ATOM 1296 N N . GLY A 1 173 ? 0.244 14.925 21.273 1.00 34.44 173 GLY A N 1
ATOM 1297 C CA . GLY A 1 173 ? 0.696 15.956 20.360 1.00 34.44 173 GLY A CA 1
ATOM 1298 C C . GLY A 1 173 ? 1.908 16.647 20.975 1.00 34.44 173 GLY A C 1
ATOM 1299 O O . GLY A 1 173 ? 1.933 17.868 21.064 1.00 34.44 173 GLY A O 1
ATOM 1300 N N . GLY A 1 174 ? 2.876 15.869 21.468 1.00 35.56 174 GLY A N 1
ATOM 1301 C CA . GLY A 1 174 ? 4.223 16.394 21.646 1.00 35.56 174 GLY A CA 1
ATOM 1302 C C . GLY A 1 174 ? 4.788 16.655 20.256 1.00 35.56 174 GLY A C 1
ATOM 1303 O O . GLY A 1 174 ? 4.655 15.802 19.372 1.00 35.56 174 GLY A O 1
ATOM 1304 N N . ALA A 1 175 ? 5.350 17.841 20.035 1.00 40.56 175 ALA A N 1
ATOM 1305 C CA . ALA A 1 175 ? 6.114 18.098 18.827 1.00 40.56 175 ALA A CA 1
ATOM 1306 C C . ALA A 1 175 ? 7.196 17.015 18.724 1.00 40.56 175 ALA A C 1
ATOM 1308 O O . ALA A 1 175 ? 7.857 16.704 19.711 1.00 40.56 175 ALA A O 1
ATOM 1309 N N . TRP A 1 176 ? 7.383 16.435 17.541 1.00 49.00 176 TRP A N 1
ATOM 1310 C CA . TRP A 1 176 ? 8.375 15.378 17.292 1.00 49.00 176 TRP A CA 1
ATOM 1311 C C . TRP A 1 176 ? 9.839 15.836 17.498 1.00 49.00 176 TRP A C 1
ATOM 1313 O O . TRP A 1 176 ? 10.755 15.099 17.154 1.00 49.00 176 TRP A O 1
ATOM 1323 N N . ASP A 1 177 ? 10.042 17.041 18.038 1.00 40.06 177 ASP A N 1
ATOM 1324 C CA . ASP A 1 177 ? 11.311 17.748 18.220 1.00 40.06 177 ASP A CA 1
ATOM 1325 C C . ASP A 1 177 ? 11.565 18.159 19.686 1.00 40.06 177 ASP A C 1
ATOM 1327 O O . ASP A 1 177 ? 12.485 18.912 19.982 1.00 40.06 177 ASP A O 1
ATOM 1331 N N . GLU A 1 178 ? 10.750 17.700 20.641 1.00 38.22 178 GLU A N 1
ATOM 1332 C CA . GLU A 1 178 ? 11.058 17.934 22.054 1.00 38.22 178 GLU A CA 1
ATOM 1333 C C . GLU A 1 178 ? 11.870 16.767 22.618 1.00 38.22 178 GLU A C 1
ATOM 1335 O O . GLU A 1 178 ? 11.363 15.659 22.821 1.00 38.22 178 GLU A O 1
ATOM 1340 N N . ASP A 1 179 ? 13.156 17.041 22.859 1.00 37.62 179 ASP A N 1
ATOM 1341 C CA . ASP A 1 179 ? 14.089 16.164 23.558 1.00 37.62 179 ASP A CA 1
ATOM 1342 C C . ASP A 1 179 ? 13.430 15.549 24.800 1.00 37.62 179 ASP A C 1
ATOM 1344 O O . ASP A 1 179 ? 12.918 16.246 25.681 1.00 37.62 179 ASP A O 1
ATOM 1348 N N . ALA A 1 180 ? 13.455 14.215 24.866 1.00 43.16 180 ALA A N 1
ATOM 1349 C CA . ALA A 1 180 ? 12.851 13.387 25.907 1.00 43.16 180 ALA A CA 1
ATOM 1350 C C . ALA A 1 180 ? 13.550 13.566 27.270 1.00 43.16 180 ALA A C 1
ATOM 1352 O O . ALA A 1 180 ? 14.241 12.675 27.766 1.00 43.16 180 ALA A O 1
ATOM 1353 N N . GLY A 1 181 ? 13.378 14.738 27.878 1.00 40.50 181 GLY A N 1
ATOM 1354 C CA . GLY A 1 181 ? 14.226 15.217 28.960 1.00 40.50 181 GLY A CA 1
ATOM 1355 C C . GLY A 1 181 ? 13.492 15.899 30.104 1.00 40.50 181 GLY A C 1
ATOM 1356 O O . GLY A 1 181 ? 14.072 16.784 30.713 1.00 40.50 181 GLY A O 1
ATOM 1357 N N . VAL A 1 182 ? 12.261 15.504 30.450 1.00 36.22 182 VAL A N 1
ATOM 1358 C CA . VAL A 1 182 ? 11.700 15.802 31.783 1.00 36.22 182 VAL A CA 1
ATOM 1359 C C . VAL A 1 182 ? 10.855 14.621 32.267 1.00 36.22 182 VAL A C 1
ATOM 1361 O O . VAL A 1 182 ? 9.645 14.553 32.061 1.00 36.22 182 VAL A O 1
ATOM 1364 N N . GLN A 1 183 ? 11.504 13.668 32.941 1.00 38.31 183 GLN A N 1
ATOM 1365 C CA . GLN A 1 183 ? 10.806 12.689 33.771 1.00 38.31 183 GLN A CA 1
ATOM 1366 C C . GLN A 1 183 ? 10.164 13.427 34.949 1.00 38.31 183 GLN A C 1
ATOM 1368 O O . GLN A 1 183 ? 10.831 13.798 35.915 1.00 38.31 183 GLN A O 1
ATOM 1373 N N . SER A 1 184 ? 8.853 13.645 34.873 1.00 37.94 184 SER A N 1
ATOM 1374 C CA . SER A 1 184 ? 8.072 13.988 36.052 1.00 37.94 184 SER A CA 1
ATOM 1375 C C . SER A 1 184 ? 8.108 12.799 37.015 1.00 37.94 184 SER A C 1
ATOM 1377 O O . SER A 1 184 ? 7.854 11.650 36.652 1.00 37.94 184 SER A O 1
ATOM 1379 N N . ASN A 1 185 ? 8.509 13.090 38.249 1.00 36.91 185 ASN A N 1
ATOM 1380 C CA . ASN A 1 185 ? 8.718 12.137 39.328 1.00 36.91 185 ASN A CA 1
ATOM 1381 C C . ASN A 1 185 ? 7.381 11.468 39.708 1.00 36.91 185 ASN A C 1
ATOM 1383 O O . ASN A 1 185 ? 6.646 11.966 40.562 1.00 36.91 185 ASN A O 1
ATOM 1387 N N . ARG A 1 186 ? 7.027 10.370 39.031 1.00 38.47 186 ARG A N 1
ATOM 1388 C CA . ARG A 1 186 ? 5.882 9.527 39.392 1.00 38.47 186 ARG A CA 1
ATOM 1389 C C . ARG A 1 186 ? 6.293 8.592 40.532 1.00 38.47 186 ARG A C 1
ATOM 1391 O O . ARG A 1 186 ? 7.295 7.890 40.387 1.00 38.47 186 ARG A O 1
ATOM 1398 N N . PRO A 1 187 ? 5.532 8.515 41.638 1.00 33.75 187 PRO A N 1
ATOM 1399 C CA . PRO A 1 187 ? 5.728 7.448 42.605 1.00 33.75 187 PRO A CA 1
ATOM 1400 C C . PRO A 1 187 ? 5.451 6.113 41.907 1.00 33.75 187 PRO A C 1
ATOM 1402 O O . PRO A 1 187 ? 4.351 5.869 41.414 1.00 33.75 187 PRO A O 1
ATOM 1405 N N . GLN A 1 188 ? 6.474 5.261 41.835 1.00 39.59 188 GLN A N 1
ATOM 1406 C CA . GLN A 1 188 ? 6.341 3.872 41.415 1.00 39.59 188 GLN A CA 1
ATOM 1407 C C . GLN A 1 188 ? 5.415 3.158 42.408 1.00 39.59 188 GLN A C 1
ATOM 1409 O O . GLN A 1 188 ? 5.858 2.714 43.468 1.00 39.59 188 GLN A O 1
ATOM 1414 N N . SER A 1 189 ? 4.121 3.052 42.092 1.00 35.41 189 SER A N 1
ATOM 1415 C CA . SER A 1 189 ? 3.259 2.112 42.803 1.00 35.41 189 SER A CA 1
ATOM 1416 C C . SER A 1 189 ? 3.596 0.707 42.318 1.00 35.41 189 SER A C 1
ATOM 1418 O O . SER A 1 189 ? 3.369 0.344 41.163 1.00 35.41 189 SER A O 1
ATOM 1420 N N . LEU A 1 190 ? 4.183 -0.053 43.228 1.00 36.94 190 LEU A N 1
ATOM 1421 C CA . LEU A 1 190 ? 4.563 -1.447 43.095 1.00 36.94 190 LEU A CA 1
ATOM 1422 C C . LEU A 1 190 ? 3.392 -2.322 42.613 1.00 36.94 190 LEU A C 1
ATOM 1424 O O . LEU A 1 190 ? 2.365 -2.427 43.274 1.00 36.94 190 LEU A O 1
ATOM 1428 N N . GLY A 1 191 ? 3.609 -2.963 41.464 1.00 40.34 191 GLY A N 1
ATOM 1429 C CA . GLY A 1 191 ? 3.195 -4.324 41.119 1.00 40.34 191 GLY A CA 1
ATOM 1430 C C . GLY A 1 191 ? 1.793 -4.797 41.495 1.00 40.34 191 GLY A C 1
ATOM 1431 O O . GLY A 1 191 ? 1.667 -5.536 42.458 1.00 40.34 191 GLY A O 1
ATOM 1432 N N . TYR A 1 192 ? 0.806 -4.544 40.628 1.00 37.88 192 TYR A N 1
ATOM 1433 C CA . TYR A 1 192 ? -0.244 -5.522 40.308 1.00 37.88 192 TYR A CA 1
ATOM 1434 C C . TYR A 1 192 ? -0.649 -5.393 38.835 1.00 37.88 192 TYR A C 1
ATOM 1436 O O . TYR A 1 192 ? -1.271 -4.427 38.392 1.00 37.88 192 TYR A O 1
ATOM 1444 N N . ASP A 1 193 ? -0.281 -6.418 38.075 1.00 50.84 193 ASP A N 1
ATOM 1445 C CA . ASP A 1 193 ? -0.295 -6.496 36.610 1.00 50.84 193 ASP A CA 1
ATOM 1446 C C . ASP A 1 193 ? -1.705 -6.657 35.994 1.00 50.84 193 ASP A C 1
ATOM 1448 O O . ASP A 1 193 ? -1.874 -7.160 34.882 1.00 50.84 193 ASP A O 1
ATOM 1452 N N . ARG A 1 194 ? -2.759 -6.310 36.747 1.00 54.41 194 ARG A N 1
ATOM 1453 C CA . ARG A 1 194 ? -4.157 -6.544 36.366 1.00 54.41 194 ARG A CA 1
ATOM 1454 C C . ARG A 1 194 ? -5.075 -5.509 37.014 1.00 54.41 194 ARG A C 1
ATOM 1456 O O . ARG A 1 194 ? -4.963 -5.288 38.215 1.00 54.41 194 ARG A O 1
ATOM 1463 N N . LEU A 1 195 ? -5.960 -4.893 36.222 1.00 54.53 195 LEU A N 1
ATOM 1464 C CA . LEU A 1 195 ? -7.056 -4.042 36.701 1.00 54.53 195 LEU A CA 1
ATOM 1465 C C . LEU A 1 195 ? -7.844 -4.804 37.780 1.00 54.53 195 LEU A C 1
ATOM 1467 O O . LEU A 1 195 ? -8.296 -5.924 37.519 1.00 54.53 195 LEU A O 1
ATOM 1471 N N . THR A 1 196 ? -7.965 -4.239 38.981 1.00 62.75 196 THR A N 1
ATOM 1472 C CA . THR A 1 196 ? -8.671 -4.882 40.100 1.00 62.75 196 THR A CA 1
ATOM 1473 C C . THR A 1 196 ? -10.097 -4.350 40.229 1.00 62.75 196 THR A C 1
ATOM 1475 O O . THR A 1 196 ? -10.435 -3.280 39.718 1.00 62.75 196 THR A O 1
ATOM 1478 N N . LEU A 1 197 ? -10.959 -5.103 40.915 1.00 49.84 197 LEU A N 1
ATOM 1479 C CA . LEU A 1 197 ? -12.316 -4.653 41.227 1.00 49.84 197 LEU A CA 1
ATOM 1480 C C . LEU A 1 197 ? -12.276 -3.390 42.102 1.00 49.84 197 LEU A C 1
ATOM 1482 O O . LEU A 1 197 ? -13.087 -2.485 41.943 1.00 49.84 197 LEU A O 1
ATOM 1486 N N . GLU A 1 198 ? -11.298 -3.315 42.992 1.00 64.25 198 GLU A N 1
ATOM 1487 C CA . GLU A 1 198 ? -11.051 -2.222 43.918 1.00 64.25 198 GLU A CA 1
ATOM 1488 C C . GLU A 1 198 ? -10.675 -0.934 43.171 1.00 64.25 198 GLU A C 1
ATOM 1490 O O . GLU A 1 198 ? -11.173 0.132 43.536 1.00 64.25 198 GLU A O 1
ATOM 1495 N N . ASP A 1 199 ? -9.900 -1.023 42.082 1.00 62.78 199 ASP A N 1
ATOM 1496 C CA . ASP A 1 199 ? -9.595 0.112 41.194 1.00 62.78 199 ASP A CA 1
ATOM 1497 C C . ASP A 1 199 ? -10.884 0.664 40.550 1.00 62.78 199 ASP A C 1
ATOM 1499 O O . ASP A 1 199 ? -11.142 1.872 40.564 1.00 62.78 199 ASP A O 1
ATOM 1503 N N . ILE A 1 200 ? -11.736 -0.231 40.036 1.00 59.81 200 ILE A N 1
ATOM 1504 C CA . ILE A 1 200 ? -13.014 0.107 39.386 1.00 59.81 200 ILE A CA 1
ATOM 1505 C C . ILE A 1 200 ? -13.982 0.747 40.391 1.00 59.81 200 ILE A C 1
ATOM 1507 O O . ILE A 1 200 ? -14.583 1.788 40.112 1.00 59.81 200 ILE A O 1
ATOM 1511 N N . LEU A 1 201 ? -14.118 0.153 41.579 1.00 58.81 201 LEU A N 1
ATOM 1512 C CA . LEU A 1 201 ? -14.997 0.652 42.637 1.00 58.81 201 LEU A CA 1
ATOM 1513 C C . LEU A 1 201 ? -14.508 1.987 43.204 1.00 58.81 201 LEU A C 1
ATOM 1515 O O . LEU A 1 201 ? -15.326 2.859 43.495 1.00 58.81 201 LEU A O 1
ATOM 1519 N N . THR A 1 202 ? -13.194 2.186 43.307 1.00 66.19 202 THR A N 1
ATOM 1520 C CA . THR A 1 202 ? -12.607 3.458 43.751 1.00 66.19 202 THR A CA 1
ATOM 1521 C C . THR A 1 202 ? -12.853 4.565 42.727 1.00 66.19 202 THR A C 1
ATOM 1523 O O . THR A 1 202 ? -13.254 5.668 43.103 1.00 66.19 202 THR A O 1
ATOM 1526 N N . ALA A 1 203 ? -12.695 4.280 41.430 1.00 62.66 203 ALA A N 1
ATOM 1527 C CA . ALA A 1 203 ? -13.014 5.230 40.363 1.00 62.66 203 ALA A CA 1
ATOM 1528 C C . ALA A 1 203 ? -14.510 5.601 40.348 1.00 62.66 203 ALA A C 1
ATOM 1530 O O . ALA A 1 203 ? -14.860 6.781 40.242 1.00 62.66 203 ALA A O 1
ATOM 1531 N N . TRP A 1 204 ? -15.391 4.612 40.530 1.00 62.81 204 TRP A N 1
ATOM 1532 C CA . TRP A 1 204 ? -16.836 4.822 40.651 1.00 62.81 204 TRP A CA 1
ATOM 1533 C C . TRP A 1 204 ? -17.213 5.658 41.882 1.00 62.81 204 TRP A C 1
ATOM 1535 O O . TRP A 1 204 ? -18.051 6.559 41.784 1.00 62.81 204 TRP A O 1
ATOM 1545 N N . ALA A 1 205 ? -16.578 5.389 43.025 1.00 67.25 205 ALA A N 1
ATOM 1546 C CA . ALA A 1 205 ? -16.802 6.122 44.268 1.00 67.25 205 ALA A CA 1
ATOM 1547 C C . ALA A 1 205 ? -16.271 7.565 44.203 1.00 67.25 205 ALA A C 1
ATOM 1549 O O . ALA A 1 205 ? -16.848 8.450 44.834 1.00 67.25 205 ALA A O 1
ATOM 1550 N N . ARG A 1 206 ? -15.204 7.815 43.429 1.00 72.31 206 ARG A N 1
ATOM 1551 C CA . ARG A 1 206 ? -14.597 9.145 43.268 1.00 72.31 206 ARG A CA 1
ATOM 1552 C C . ARG A 1 206 ? -15.451 10.086 42.419 1.00 72.31 206 ARG A C 1
ATOM 1554 O O . ARG A 1 206 ? -15.685 11.219 42.825 1.00 72.31 206 ARG A O 1
ATOM 1561 N N . ASP A 1 207 ? -15.903 9.641 41.246 1.00 66.56 207 ASP A N 1
ATOM 1562 C CA . ASP A 1 207 ? -16.811 10.418 40.392 1.00 66.56 207 ASP A CA 1
ATOM 1563 C C . ASP A 1 207 ? -17.673 9.497 39.522 1.00 66.56 207 ASP A C 1
ATOM 1565 O O . ASP A 1 207 ? -17.283 9.033 38.447 1.00 66.56 207 ASP A O 1
ATOM 1569 N N . ARG A 1 208 ? -18.917 9.308 39.964 1.00 64.81 208 ARG A N 1
ATOM 1570 C CA . ARG A 1 208 ? -19.900 8.449 39.302 1.00 64.81 208 ARG A CA 1
ATOM 1571 C C . ARG A 1 208 ? -20.281 8.928 37.894 1.00 64.81 208 ARG A C 1
ATOM 1573 O O . ARG A 1 208 ? -20.631 8.107 37.045 1.00 64.81 208 ARG A O 1
ATOM 1580 N N . LYS A 1 209 ? -20.219 10.237 37.617 1.00 67.56 209 LYS A N 1
ATOM 1581 C CA . LYS A 1 209 ? -20.515 10.788 36.283 1.00 67.56 209 LYS A CA 1
ATOM 1582 C C . LYS A 1 209 ? -19.324 10.615 35.343 1.00 67.56 209 LYS A C 1
ATOM 1584 O O . LYS A 1 209 ? -19.540 10.306 34.174 1.00 67.56 209 LYS A O 1
ATOM 1589 N N . ALA A 1 210 ? -18.092 10.800 35.820 1.00 61.38 210 ALA A N 1
ATOM 1590 C CA . ALA A 1 210 ? -16.890 10.506 35.034 1.00 61.38 210 ALA A CA 1
ATOM 1591 C C . ALA A 1 210 ? -16.764 9.015 34.724 1.00 61.38 210 ALA A C 1
ATOM 1593 O O . ALA A 1 210 ? -16.500 8.663 33.578 1.00 61.38 210 ALA A O 1
ATOM 1594 N N . PHE A 1 211 ? -17.063 8.160 35.702 1.00 63.94 211 PHE A N 1
ATOM 1595 C CA . PHE A 1 211 ? -17.094 6.715 35.516 1.00 63.94 211 PHE A CA 1
ATOM 1596 C C . PHE A 1 211 ? -18.095 6.303 34.428 1.00 63.94 211 PHE A C 1
ATOM 1598 O O . PHE A 1 211 ? -17.730 5.591 33.505 1.00 63.94 211 PHE A O 1
ATOM 1605 N N . SER A 1 212 ? -19.330 6.821 34.456 1.00 63.41 212 SER A N 1
ATOM 1606 C CA . SER A 1 212 ? -20.328 6.523 33.413 1.00 63.41 212 SER A CA 1
ATOM 1607 C C . SER A 1 212 ? -19.931 7.044 32.021 1.00 63.41 212 SER A C 1
ATOM 1609 O O . SER A 1 212 ? -20.279 6.433 31.010 1.00 63.41 212 SER A O 1
ATOM 1611 N N . ARG A 1 213 ? -19.174 8.149 31.937 1.00 68.69 213 ARG A N 1
ATOM 1612 C CA . ARG A 1 213 ? -18.606 8.624 30.662 1.00 68.69 213 ARG A CA 1
ATOM 1613 C C . ARG A 1 213 ? -17.510 7.692 30.148 1.00 68.69 213 ARG A C 1
ATOM 1615 O O . ARG A 1 213 ? -17.491 7.427 28.951 1.00 68.69 213 ARG A O 1
ATOM 1622 N N . ALA A 1 214 ? -16.633 7.220 31.033 1.00 63.31 214 ALA A N 1
ATOM 1623 C CA . ALA A 1 214 ? -15.575 6.271 30.702 1.00 63.31 214 ALA A CA 1
ATOM 1624 C C . ALA A 1 214 ? -16.160 4.913 30.280 1.00 63.31 214 ALA A C 1
ATOM 1626 O O . ALA A 1 214 ? -15.801 4.402 29.230 1.00 63.31 214 ALA A O 1
ATOM 1627 N N . ASP A 1 215 ? -17.147 4.397 31.011 1.00 66.25 215 ASP A N 1
ATOM 1628 C CA . ASP A 1 215 ? -17.881 3.165 30.691 1.00 66.25 215 ASP A CA 1
ATOM 1629 C C . ASP A 1 215 ? -18.498 3.205 29.281 1.00 66.25 215 ASP A C 1
ATOM 1631 O O . ASP A 1 215 ? -18.245 2.338 28.444 1.00 66.25 215 ASP A O 1
ATOM 1635 N N . ARG A 1 216 ? -19.191 4.303 28.947 1.00 69.06 216 ARG A N 1
ATOM 1636 C CA . ARG A 1 216 ? -19.710 4.532 27.588 1.00 69.06 216 ARG A CA 1
ATOM 1637 C C . ARG A 1 216 ? -18.604 4.656 26.534 1.00 69.06 216 ARG A C 1
ATOM 1639 O O . ARG A 1 216 ? -18.839 4.338 25.373 1.00 69.06 216 ARG A O 1
ATOM 1646 N N . HIS A 1 217 ? -17.429 5.153 26.913 1.00 66.44 217 HIS A N 1
ATOM 1647 C CA . HIS A 1 217 ? -16.277 5.259 26.020 1.00 66.44 217 HIS A CA 1
ATOM 1648 C C . HIS A 1 217 ? -15.629 3.895 25.760 1.00 66.44 217 HIS A C 1
ATOM 1650 O O . HIS A 1 217 ? -15.156 3.673 24.654 1.00 66.44 217 HIS A O 1
ATOM 1656 N N . PHE A 1 218 ? -15.648 2.975 26.729 1.00 67.00 218 PHE A N 1
ATOM 1657 C CA . PHE A 1 218 ? -15.058 1.642 26.597 1.00 67.00 218 PHE A CA 1
ATOM 1658 C C . PHE A 1 218 ? -15.928 0.652 25.824 1.00 67.00 218 PHE A C 1
ATOM 1660 O O . PHE A 1 218 ? -15.371 -0.215 25.153 1.00 67.00 218 PHE A O 1
ATOM 1667 N N . ALA A 1 219 ? -17.258 0.776 25.891 1.00 70.38 219 ALA A N 1
ATOM 1668 C CA . ALA A 1 219 ? -18.181 -0.190 25.287 1.00 70.38 219 ALA A CA 1
ATOM 1669 C C . ALA A 1 219 ? -17.855 -0.539 23.812 1.00 70.38 219 ALA A C 1
ATOM 1671 O O . ALA A 1 219 ? -17.694 -1.723 23.523 1.00 70.38 219 ALA A O 1
ATOM 1672 N N . PRO A 1 220 ? -17.598 0.428 22.902 1.00 67.62 220 PRO A N 1
ATO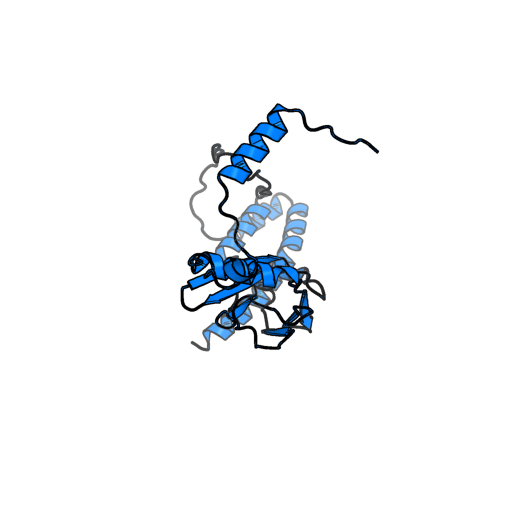M 1673 C CA . PRO A 1 220 ? -17.244 0.111 21.514 1.00 67.62 220 PRO A CA 1
ATOM 1674 C C . PRO A 1 220 ? -15.918 -0.654 21.360 1.00 67.62 220 PRO A C 1
ATOM 1676 O O . PRO A 1 220 ? -15.764 -1.443 20.430 1.00 67.62 220 PRO A O 1
ATOM 1679 N N . TYR A 1 221 ? -14.949 -0.432 22.257 1.00 61.81 221 TYR A N 1
ATOM 1680 C CA . TYR A 1 221 ? -13.650 -1.115 22.224 1.00 61.81 221 TYR A CA 1
ATOM 1681 C C . TYR A 1 221 ? -13.748 -2.542 22.759 1.00 61.81 221 TYR A C 1
ATOM 1683 O O . TYR A 1 221 ? -13.096 -3.431 22.218 1.00 61.81 221 TYR A O 1
ATOM 1691 N N . VAL A 1 222 ? -14.561 -2.765 23.798 1.00 66.81 222 VAL A N 1
ATOM 1692 C CA . VAL A 1 222 ? -14.841 -4.108 24.331 1.00 66.81 222 VAL A CA 1
ATOM 1693 C C . VAL A 1 222 ? -15.563 -4.944 23.278 1.00 66.81 222 VAL A C 1
ATOM 1695 O O . VAL A 1 222 ? -15.147 -6.071 23.022 1.00 66.81 222 VAL A O 1
ATOM 1698 N N . ASP A 1 223 ? -16.565 -4.374 22.607 1.00 67.56 223 ASP A N 1
ATOM 1699 C CA . ASP A 1 223 ? -17.284 -5.052 21.526 1.00 67.56 223 ASP A CA 1
ATOM 1700 C C . ASP A 1 223 ? -16.347 -5.397 20.354 1.00 67.56 223 ASP A C 1
ATOM 1702 O O . ASP A 1 223 ? -16.358 -6.526 19.861 1.00 67.56 223 ASP A O 1
ATOM 1706 N N . ALA A 1 224 ? -15.464 -4.471 19.956 1.00 65.25 224 ALA A N 1
ATOM 1707 C CA . ALA A 1 224 ? -14.456 -4.720 18.921 1.00 65.25 224 ALA A CA 1
ATOM 1708 C C . ALA A 1 224 ? -13.431 -5.797 19.334 1.00 65.25 224 ALA A C 1
ATOM 1710 O O . ALA A 1 224 ? -13.070 -6.656 18.529 1.00 65.25 224 ALA A O 1
ATOM 1711 N N . LEU A 1 225 ? -12.980 -5.794 20.594 1.00 64.31 225 LEU A N 1
ATOM 1712 C CA . LEU A 1 225 ? -12.085 -6.817 21.147 1.00 64.31 225 LEU A CA 1
ATOM 1713 C C . LEU A 1 225 ? -12.744 -8.199 21.187 1.00 64.31 225 LEU A C 1
ATOM 1715 O O . LEU A 1 225 ? -12.083 -9.187 20.870 1.00 64.31 225 LEU A O 1
ATOM 1719 N N . LEU A 1 226 ? -14.027 -8.284 21.545 1.00 66.69 226 LEU A N 1
ATOM 1720 C CA . LEU A 1 226 ? -14.781 -9.541 21.553 1.00 66.69 226 LEU A CA 1
ATOM 1721 C C . LEU A 1 226 ? -14.996 -10.068 20.126 1.00 66.69 226 LEU A C 1
ATOM 1723 O O . LEU A 1 226 ? -14.687 -11.231 19.861 1.00 66.69 226 LEU A O 1
ATOM 1727 N N . ALA A 1 227 ? -15.390 -9.203 19.185 1.00 63.62 227 ALA A N 1
ATOM 1728 C CA . ALA A 1 227 ? -15.542 -9.558 17.771 1.00 63.62 227 ALA A CA 1
ATOM 1729 C C . ALA A 1 227 ? -14.218 -10.021 17.120 1.00 63.62 227 ALA A C 1
ATOM 1731 O O . ALA A 1 227 ? -14.203 -10.901 16.255 1.00 63.62 227 ALA A O 1
ATOM 1732 N N . HIS A 1 228 ? -13.073 -9.473 17.539 1.00 54.75 228 HIS A N 1
ATOM 1733 C CA . HIS A 1 228 ? -11.755 -9.912 17.064 1.00 54.75 228 HIS A CA 1
ATOM 1734 C C . HIS A 1 228 ? -11.176 -11.111 17.841 1.00 54.75 228 HIS A C 1
ATOM 1736 O O . HIS A 1 228 ? -10.420 -11.902 17.271 1.00 54.75 228 HIS A O 1
ATOM 1742 N N . GLY A 1 229 ? -11.541 -11.290 19.112 1.00 49.81 229 GLY A N 1
ATOM 1743 C CA . GLY A 1 229 ? -11.131 -12.421 19.953 1.00 49.81 229 GLY A CA 1
ATOM 1744 C C . GLY A 1 229 ? -11.716 -13.766 19.506 1.00 49.81 229 GLY A C 1
ATOM 1745 O O . GLY A 1 229 ? -11.028 -14.792 19.569 1.00 49.81 229 GLY A O 1
ATOM 1746 N N . GLU A 1 230 ? -12.943 -13.771 18.983 1.00 47.47 230 GLU A N 1
ATOM 1747 C CA . GLU A 1 230 ? -13.541 -14.958 18.353 1.00 47.47 230 GLU A CA 1
ATOM 1748 C C . GLU A 1 230 ? -12.768 -15.374 17.086 1.00 47.47 230 GLU A C 1
ATOM 1750 O O . GLU A 1 230 ? -12.407 -16.543 16.939 1.00 47.47 230 GLU A O 1
ATOM 1755 N N . ASN A 1 231 ? -12.354 -14.409 16.256 1.00 42.41 231 ASN A N 1
ATOM 1756 C CA . ASN A 1 231 ? -11.530 -14.653 15.062 1.00 42.41 231 ASN A CA 1
ATOM 1757 C C . ASN A 1 231 ? -10.122 -15.209 15.388 1.00 42.41 231 ASN A C 1
ATOM 1759 O O . ASN A 1 231 ? -9.559 -16.005 14.630 1.00 42.41 231 ASN A O 1
ATOM 1763 N N . LEU A 1 232 ? -9.539 -14.832 16.534 1.00 35.91 232 LEU A N 1
ATOM 1764 C CA . LEU A 1 232 ? -8.275 -15.400 17.035 1.00 35.91 232 LEU A CA 1
ATOM 1765 C C . LEU A 1 232 ? -8.435 -16.845 17.537 1.00 35.91 232 LEU A C 1
ATOM 1767 O O . LEU A 1 232 ? -7.488 -17.635 17.458 1.00 35.91 232 LEU A O 1
ATOM 1771 N N . SER A 1 233 ? -9.620 -17.200 18.036 1.00 35.44 233 SER A N 1
ATOM 1772 C CA . SER A 1 233 ? -9.922 -18.536 18.559 1.00 35.44 233 SER A CA 1
ATOM 1773 C C . SER A 1 233 ? -10.149 -19.558 17.439 1.00 35.44 233 SER A C 1
ATOM 1775 O O . SER A 1 233 ? -9.763 -20.719 17.588 1.00 35.44 233 SER A O 1
ATOM 1777 N N . GLU A 1 234 ? -10.694 -19.134 16.296 1.00 35.06 234 GLU A N 1
ATOM 1778 C CA . GLU A 1 234 ? -10.833 -19.981 15.102 1.00 35.06 234 GLU A CA 1
ATOM 1779 C C . GLU A 1 234 ? -9.492 -20.235 14.402 1.00 35.06 234 GLU A C 1
ATOM 1781 O O . GLU A 1 234 ? -9.182 -21.375 14.052 1.00 35.06 234 GLU A O 1
ATOM 1786 N N . ARG A 1 235 ? -8.627 -19.215 14.292 1.00 32.38 235 ARG A N 1
ATOM 1787 C CA . ARG A 1 235 ? -7.273 -19.371 13.724 1.00 32.38 235 ARG A CA 1
ATOM 1788 C C . ARG A 1 235 ? -6.365 -20.301 14.531 1.00 32.38 235 ARG A C 1
ATOM 1790 O O . ARG A 1 235 ? -5.487 -20.926 13.952 1.00 32.38 235 ARG A O 1
ATOM 1797 N N . LYS A 1 236 ? -6.584 -20.432 15.843 1.00 30.95 236 LYS A N 1
ATOM 1798 C CA . LYS A 1 236 ? -5.835 -21.364 16.705 1.00 30.95 236 LYS A CA 1
ATOM 1799 C C . LYS A 1 236 ? -6.294 -22.824 16.618 1.00 30.95 236 LYS A C 1
ATOM 1801 O O . LYS A 1 236 ? -5.628 -23.674 17.193 1.00 30.95 236 LYS A O 1
ATOM 1806 N N . ARG A 1 237 ? -7.410 -23.127 15.942 1.00 33.00 237 ARG A N 1
ATOM 1807 C CA . ARG A 1 237 ? -7.869 -24.515 15.713 1.00 33.00 237 ARG A CA 1
ATOM 1808 C C . ARG A 1 237 ? -7.381 -25.114 14.390 1.00 33.00 237 ARG A C 1
ATOM 1810 O O . ARG A 1 237 ? -7.652 -26.281 14.136 1.00 33.00 237 ARG A O 1
ATOM 1817 N N . LEU A 1 238 ? -6.701 -24.327 13.555 1.00 35.56 238 LEU A N 1
ATOM 1818 C CA . LEU A 1 238 ? -6.197 -24.736 12.237 1.00 35.56 238 LEU A CA 1
ATOM 1819 C C . LEU A 1 238 ? -4.660 -24.826 12.172 1.00 35.56 238 LEU A C 1
ATOM 1821 O O . LEU A 1 238 ? -4.113 -24.987 11.082 1.00 35.56 238 LEU A O 1
ATOM 1825 N N . THR A 1 239 ? -3.984 -24.763 13.321 1.00 34.72 239 THR A N 1
ATOM 1826 C CA . THR A 1 239 ? -2.551 -25.055 13.475 1.00 34.72 239 THR A CA 1
ATOM 1827 C C . THR A 1 239 ? -2.380 -26.209 14.449 1.00 34.72 239 THR A C 1
ATOM 1829 O O . THR A 1 239 ? -1.470 -27.032 14.218 1.00 34.72 239 THR A O 1
#

Foldseek 3Di:
DDDPDDDPVVVVVVVVVVVVDDDDDPVNVVVPDDPPQPPVNLQVQQVVQQVVQAAWEWEDDPQWTKIARVFFGGGPDPQKWKWKAQPPDDTDTDDHRDRMGTHGGDDLLRDDQKMKMKIDHPVGIDIDIDGHHYVPDRDPCSVLLVCLVPDDPLNVQVVLLCQLVVPPPPPPPPPPPDDPPDDDDDPPPDDDSGNDPCSLVVSCVVDVVSSVVSVVVCVSNVVSNVVVVVVVVVVVVVD

Sequence (239 aa):
MVELEAGEAFASGLAFLIGKATPVTIEELAVADPPSTSAADAMEESRKVLMASWNPVLRRVGERFSIDAGAVPLLAYPEHVLHAGPANGDLLAWQTDAVRLDLGTIPLSLQSAFIQARISGPDGALRWMQRVTVDPPLEEQRDLAALASHMGLRAFHDWMRAILSGDTLPVGGGAWDEDAGVQSNRPQSLGYDRLTLEDILTAWARDRKAFSRADRHFAPYVDALLAHGENLSERKRLT

pLDDT: mean 71.3, std 18.56, range [30.95, 95.19]

Secondary structure (DSSP, 8-state):
-------HHHHHHHHHHHHHS----HHHHHHSPPP---HHHHHHHHHHHHHHH---EEEEETTEEEEE-SS----SSTT-EEEEEETTSPPEEPPTT-SEEEEEE--GGG--SEEEEEEEETTEEEEEEEE-EEESPPPTHHHHHHHHHHS-HHHHHHHHHHHHHT---------TTS-S-------------S--HHHHHHHHHH-HHHHHHHHHHHHHHHHHHHHHHHHHHHHTT--

Radius of gyration: 29.49 Å; chains: 1; bounding box: 56×69×80 Å